Protein AF-A0A179I2P8-F1 (afdb_monomer_lite)

Structure (mmCIF, N/CA/C/O backbone):
data_AF-A0A179I2P8-F1
#
_entry.id   AF-A0A179I2P8-F1
#
loop_
_atom_site.group_PDB
_atom_site.id
_atom_site.type_symbol
_atom_site.label_atom_id
_atom_site.label_alt_id
_atom_site.label_comp_id
_atom_site.label_asym_id
_atom_site.label_entity_id
_atom_site.label_seq_id
_atom_site.pdbx_PDB_ins_code
_atom_site.Cartn_x
_atom_site.Cartn_y
_atom_site.Cartn_z
_atom_site.occupancy
_atom_site.B_iso_or_equiv
_atom_site.auth_seq_id
_atom_site.auth_comp_id
_atom_site.auth_asym_id
_atom_site.auth_atom_id
_atom_site.pdbx_PDB_model_num
ATOM 1 N N . MET A 1 1 ? 20.950 17.961 -21.396 1.00 30.77 1 MET A N 1
ATOM 2 C CA . MET A 1 1 ? 19.807 17.798 -20.473 1.00 30.77 1 MET A CA 1
ATOM 3 C C . MET A 1 1 ? 18.622 17.387 -21.321 1.00 30.77 1 MET A C 1
ATOM 5 O O . MET A 1 1 ? 18.175 18.198 -22.120 1.00 30.77 1 MET A O 1
ATOM 9 N N . THR A 1 2 ? 18.207 16.127 -21.245 1.00 27.67 2 THR A N 1
ATOM 10 C CA . THR A 1 2 ? 17.128 15.581 -22.081 1.00 27.67 2 THR A CA 1
ATOM 11 C C . THR A 1 2 ? 15.777 16.005 -21.509 1.00 27.67 2 THR A C 1
ATOM 13 O O . THR A 1 2 ? 15.581 15.944 -20.295 1.00 27.67 2 THR A O 1
ATOM 16 N N . THR A 1 3 ? 14.862 16.482 -22.350 1.00 27.86 3 THR A N 1
ATOM 17 C CA . THR A 1 3 ? 13.512 16.875 -21.925 1.00 27.86 3 THR A CA 1
ATOM 18 C C . THR A 1 3 ? 12.613 15.651 -21.755 1.00 27.86 3 THR A C 1
ATOM 20 O O . THR A 1 3 ? 12.763 14.655 -22.451 1.00 27.86 3 THR A O 1
ATOM 23 N N . ILE A 1 4 ? 11.636 15.737 -20.847 1.00 39.50 4 ILE A N 1
ATOM 24 C CA . ILE A 1 4 ? 10.706 14.649 -20.458 1.00 39.50 4 ILE A CA 1
ATOM 25 C C . ILE A 1 4 ? 9.685 14.294 -21.578 1.00 39.50 4 ILE A C 1
ATOM 27 O O . ILE A 1 4 ? 8.735 13.549 -21.383 1.00 39.50 4 ILE A O 1
ATOM 31 N N . THR A 1 5 ? 9.883 14.820 -22.785 1.00 39.12 5 THR A N 1
ATOM 32 C CA . THR A 1 5 ? 8.913 14.903 -23.887 1.00 39.12 5 THR A CA 1
ATOM 33 C C . THR A 1 5 ? 8.801 13.660 -24.777 1.00 39.12 5 THR A C 1
ATOM 35 O O . THR A 1 5 ? 8.063 13.708 -25.754 1.00 39.12 5 THR A O 1
ATOM 38 N N . GLU A 1 6 ? 9.525 12.575 -24.488 1.00 48.56 6 GLU A N 1
ATOM 39 C CA . GLU A 1 6 ? 9.622 11.394 -25.373 1.00 48.56 6 GLU A CA 1
ATOM 40 C C . GLU A 1 6 ? 8.871 10.143 -24.865 1.00 48.56 6 GLU A C 1
ATOM 42 O O . GLU A 1 6 ? 8.862 9.127 -25.554 1.00 48.56 6 GLU A O 1
ATOM 47 N N . TYR A 1 7 ? 8.208 10.204 -23.702 1.00 47.69 7 TYR A N 1
ATOM 48 C CA . TYR A 1 7 ? 7.396 9.099 -23.167 1.00 47.69 7 TYR A CA 1
ATOM 49 C C . TYR A 1 7 ? 5.893 9.398 -23.274 1.00 47.69 7 TYR A C 1
ATOM 51 O O . TYR A 1 7 ? 5.372 10.244 -22.542 1.00 47.69 7 TYR A O 1
ATOM 59 N N . ASP A 1 8 ? 5.180 8.682 -24.148 1.00 55.69 8 ASP A N 1
ATOM 60 C CA . ASP A 1 8 ? 3.722 8.788 -24.268 1.00 55.69 8 ASP A CA 1
ATOM 61 C C . ASP A 1 8 ? 3.007 7.923 -23.214 1.00 55.69 8 ASP A C 1
ATOM 63 O O . ASP A 1 8 ? 2.973 6.696 -23.290 1.00 55.69 8 ASP A O 1
ATOM 67 N N . ALA A 1 9 ? 2.374 8.578 -22.238 1.00 53.09 9 ALA A N 1
ATOM 68 C CA . ALA A 1 9 ? 1.577 7.919 -21.201 1.00 53.09 9 ALA A CA 1
ATOM 69 C C . ALA A 1 9 ? 0.287 7.248 -21.729 1.00 53.09 9 ALA A C 1
ATOM 71 O O . ALA A 1 9 ? -0.378 6.533 -20.974 1.00 53.09 9 ALA A O 1
ATOM 72 N N . HIS A 1 10 ? -0.080 7.480 -22.993 1.00 56.59 10 HIS A N 1
ATOM 73 C CA . HIS A 1 10 ? -1.227 6.877 -23.672 1.00 56.59 10 HIS A CA 1
ATOM 74 C C . HIS A 1 10 ? -0.842 5.748 -24.642 1.00 56.59 10 HIS A C 1
ATOM 76 O O . HIS A 1 10 ? -1.743 5.096 -25.188 1.00 56.59 10 HIS A O 1
ATOM 82 N N . GLU A 1 11 ? 0.457 5.463 -24.821 1.00 67.44 11 GLU A N 1
ATOM 83 C CA . GLU A 1 11 ? 0.917 4.351 -25.653 1.00 67.44 11 GLU A CA 1
ATOM 84 C C . GLU A 1 11 ? 0.309 3.030 -25.149 1.00 67.44 11 GLU A C 1
ATOM 86 O O . GLU A 1 11 ? 0.159 2.786 -23.947 1.00 67.44 11 GLU A O 1
ATOM 91 N N . GLN A 1 12 ? -0.090 2.165 -26.080 1.00 70.62 12 GLN A N 1
ATOM 92 C CA . GLN A 1 12 ? -0.756 0.912 -25.755 1.00 70.62 12 GLN A CA 1
ATOM 93 C C . GLN A 1 12 ? 0.252 -0.193 -25.403 1.00 70.62 12 GLN A C 1
ATOM 95 O O . GLN A 1 12 ? 1.119 -0.488 -26.225 1.00 70.62 12 GLN A O 1
ATOM 100 N N . PRO A 1 13 ? 0.102 -0.890 -24.255 1.00 72.38 13 PRO A N 1
ATOM 101 C CA . PRO A 1 13 ? 1.025 -1.951 -23.868 1.00 72.38 13 PRO A CA 1
ATOM 102 C C . PRO A 1 13 ? 1.063 -3.067 -24.913 1.00 72.38 13 PRO A C 1
ATOM 104 O O . PRO A 1 13 ? 0.019 -3.519 -25.395 1.00 72.38 13 PRO A O 1
ATOM 107 N N . THR A 1 14 ? 2.275 -3.525 -25.231 1.00 77.50 14 THR A N 1
ATOM 108 C CA . THR A 1 14 ? 2.536 -4.513 -26.288 1.00 77.50 14 THR A CA 1
ATOM 109 C C . THR A 1 14 ? 1.759 -5.813 -26.064 1.00 77.50 14 THR A C 1
ATOM 111 O O . THR A 1 14 ? 1.407 -6.178 -24.936 1.00 77.50 14 THR A O 1
ATOM 114 N N . GLU A 1 15 ? 1.499 -6.566 -27.136 1.00 78.44 15 GLU A N 1
ATOM 115 C CA . GLU A 1 15 ? 0.787 -7.846 -27.024 1.00 78.44 15 GLU A CA 1
ATOM 116 C C . GLU A 1 15 ? 1.518 -8.848 -26.125 1.00 78.44 15 GLU A C 1
ATOM 118 O O . GLU A 1 15 ? 0.876 -9.561 -25.353 1.00 78.44 15 GLU A O 1
ATOM 123 N N . GLU A 1 16 ? 2.852 -8.830 -26.139 1.00 77.00 16 GLU A N 1
ATOM 124 C CA . GLU A 1 16 ? 3.681 -9.635 -25.246 1.00 77.00 16 GLU A CA 1
ATOM 125 C C . GLU A 1 16 ? 3.488 -9.231 -23.772 1.00 77.00 16 GLU A C 1
ATOM 127 O O . GLU A 1 16 ? 3.311 -10.098 -22.918 1.00 77.00 16 GLU A O 1
ATOM 132 N N . MET A 1 17 ? 3.432 -7.932 -23.448 1.00 75.88 17 MET A N 1
ATOM 133 C CA . MET A 1 17 ? 3.147 -7.469 -22.081 1.00 75.88 17 MET A CA 1
ATOM 134 C C . MET A 1 17 ? 1.710 -7.782 -21.648 1.00 75.88 17 MET A C 1
ATOM 136 O O . MET A 1 17 ? 1.488 -8.221 -20.517 1.00 75.88 17 MET A O 1
ATOM 140 N N . ARG A 1 18 ? 0.733 -7.666 -22.555 1.00 80.19 18 ARG A N 1
ATOM 141 C CA . ARG A 1 18 ? -0.651 -8.114 -22.320 1.00 80.19 18 ARG A CA 1
ATOM 142 C C . ARG A 1 18 ? -0.724 -9.633 -22.099 1.00 80.19 18 ARG A C 1
ATOM 144 O O . ARG A 1 18 ? -1.521 -10.084 -21.277 1.00 80.19 18 ARG A O 1
ATOM 151 N N . ALA A 1 19 ? 0.093 -10.430 -22.790 1.00 83.69 19 ALA A N 1
ATOM 152 C CA . ALA A 1 19 ? 0.188 -11.879 -22.601 1.00 83.69 19 ALA A CA 1
ATOM 153 C C . ALA A 1 19 ? 0.864 -12.243 -21.266 1.00 83.69 19 ALA A C 1
ATOM 155 O O . ALA A 1 19 ? 0.294 -13.023 -20.499 1.00 83.69 19 ALA A O 1
ATOM 156 N N . LYS A 1 20 ? 2.003 -11.608 -20.940 1.00 82.81 20 LYS A N 1
ATOM 157 C CA . LYS A 1 20 ? 2.680 -11.678 -19.630 1.00 82.81 20 LYS A CA 1
ATOM 158 C C . LYS A 1 20 ? 1.675 -11.389 -18.498 1.00 82.81 20 LYS A C 1
ATOM 160 O O . LYS A 1 20 ? 1.527 -12.201 -17.588 1.00 82.81 20 LYS A O 1
ATOM 165 N N . TRP A 1 21 ? 0.899 -10.302 -18.592 1.00 88.56 21 TRP A N 1
ATOM 166 C CA . TRP A 1 21 ? -0.145 -9.950 -17.614 1.00 88.56 21 TRP A CA 1
ATOM 167 C C . TRP A 1 21 ? -1.254 -11.012 -17.506 1.00 88.56 21 TRP A C 1
ATOM 169 O O . TRP A 1 21 ? -1.604 -11.430 -16.402 1.00 88.56 21 TRP A O 1
ATOM 179 N N . LYS A 1 22 ? -1.780 -11.504 -18.640 1.00 88.81 22 LYS A N 1
ATOM 180 C CA . LYS A 1 22 ? -2.823 -12.551 -18.669 1.00 88.81 22 LYS A CA 1
ATOM 181 C C . LYS A 1 22 ? -2.351 -13.866 -18.041 1.00 88.81 22 LYS A C 1
ATOM 183 O O . LYS A 1 22 ? -3.165 -14.548 -17.420 1.00 88.81 22 LYS A O 1
ATOM 188 N N . ALA A 1 23 ? -1.070 -14.218 -18.172 1.00 88.81 23 ALA A N 1
ATOM 189 C CA . ALA A 1 23 ? -0.492 -15.384 -17.506 1.00 88.81 23 ALA A CA 1
ATOM 190 C C . ALA A 1 23 ? -0.500 -15.215 -15.976 1.00 88.81 23 ALA A C 1
ATOM 192 O O . ALA A 1 23 ? -1.028 -16.076 -15.274 1.00 88.81 23 ALA A O 1
ATOM 193 N N . TRP A 1 24 ? -0.029 -14.072 -15.463 1.00 90.44 24 TRP A N 1
ATOM 194 C CA . TRP A 1 24 ? -0.063 -13.760 -14.027 1.00 90.44 24 TRP A CA 1
ATOM 195 C C . TRP A 1 24 ? -1.480 -13.716 -13.445 1.00 90.44 24 TRP A C 1
ATOM 197 O O . TRP A 1 24 ? -1.702 -14.208 -12.342 1.00 90.44 24 TRP A O 1
ATOM 207 N N . ALA A 1 25 ? -2.455 -13.185 -14.188 1.00 89.12 25 ALA A N 1
ATOM 208 C CA . ALA A 1 25 ? -3.850 -13.150 -13.749 1.00 89.12 25 ALA A CA 1
ATOM 209 C C . ALA A 1 25 ? -4.489 -14.550 -13.662 1.00 89.12 25 ALA A C 1
ATOM 211 O O . ALA A 1 25 ? -5.304 -14.815 -12.772 1.00 89.12 25 ALA A O 1
ATOM 212 N N . ARG A 1 26 ? -4.097 -15.463 -14.561 1.00 92.00 26 ARG A N 1
ATOM 213 C CA . ARG A 1 26 ? -4.595 -16.848 -14.623 1.00 92.00 26 ARG A CA 1
ATOM 214 C C . ARG A 1 26 ? -3.864 -17.819 -13.693 1.00 92.00 26 ARG A C 1
ATOM 216 O O . ARG A 1 26 ? -4.469 -18.809 -13.311 1.00 92.00 26 ARG A O 1
ATOM 223 N N . MET A 1 27 ? -2.615 -17.547 -13.311 1.00 90.94 27 MET A N 1
ATOM 224 C CA . MET A 1 27 ? -1.834 -18.400 -12.403 1.00 90.94 27 MET A CA 1
ATOM 225 C C . MET A 1 27 ? -2.551 -18.599 -11.058 1.00 90.94 27 MET A C 1
ATOM 227 O O . MET A 1 27 ? -3.118 -17.651 -10.508 1.00 90.94 27 MET A O 1
ATOM 231 N N . GLU A 1 28 ? -2.534 -19.818 -10.520 1.00 90.25 28 GLU A N 1
ATOM 232 C CA . GLU A 1 28 ? -3.222 -20.138 -9.267 1.00 90.25 28 GLU A CA 1
ATOM 233 C C . GLU A 1 28 ? -2.581 -19.474 -8.045 1.00 90.25 28 GLU A C 1
ATOM 235 O O . GLU A 1 28 ? -1.372 -19.254 -7.985 1.00 90.25 28 GLU A O 1
ATOM 240 N N . ALA A 1 29 ? -3.399 -19.164 -7.036 1.00 87.12 29 ALA A N 1
ATOM 241 C CA . ALA A 1 29 ? -2.974 -18.380 -5.871 1.00 87.12 29 ALA A CA 1
ATOM 242 C C . ALA A 1 29 ? -1.781 -18.999 -5.119 1.00 87.12 29 ALA A C 1
ATOM 244 O O . ALA A 1 29 ? -0.872 -18.285 -4.695 1.00 87.12 29 ALA A O 1
ATOM 245 N N . LYS A 1 30 ? -1.774 -20.332 -4.999 1.00 87.75 30 LYS A N 1
ATOM 246 C CA . LYS A 1 30 ? -0.687 -21.122 -4.402 1.00 87.75 30 LYS A CA 1
ATOM 247 C C . LYS A 1 30 ? 0.635 -20.972 -5.175 1.00 87.75 30 LYS A C 1
ATOM 249 O O . LYS A 1 30 ? 1.683 -20.841 -4.557 1.00 87.75 30 LYS A O 1
ATOM 254 N N . ASP A 1 31 ? 0.568 -20.919 -6.506 1.00 87.44 31 ASP A N 1
ATOM 255 C CA . ASP A 1 31 ? 1.734 -20.905 -7.393 1.00 87.44 31 ASP A CA 1
ATOM 256 C C . ASP A 1 31 ? 2.298 -19.479 -7.516 1.00 87.44 31 ASP A C 1
ATOM 258 O O . ASP A 1 31 ? 3.503 -19.298 -7.653 1.00 87.44 31 ASP A O 1
ATOM 262 N N . VAL A 1 32 ? 1.444 -18.457 -7.349 1.00 87.06 32 VAL A N 1
ATOM 263 C CA . VAL A 1 32 ? 1.842 -17.049 -7.161 1.00 87.06 32 VAL A CA 1
ATOM 264 C C . VAL A 1 32 ? 2.484 -16.811 -5.785 1.00 87.06 32 VAL A C 1
ATOM 266 O O . VAL A 1 32 ? 3.333 -15.929 -5.654 1.00 87.06 32 VAL A O 1
ATOM 269 N N . LYS A 1 33 ? 2.100 -17.548 -4.733 1.00 79.44 33 LYS A N 1
ATOM 270 C CA . LYS A 1 33 ? 2.498 -17.223 -3.350 1.00 79.44 33 LYS A CA 1
ATOM 271 C C . LYS A 1 33 ? 4.013 -17.233 -3.139 1.00 79.44 33 LYS A C 1
ATOM 273 O O . LYS A 1 33 ? 4.531 -16.305 -2.524 1.00 79.44 33 LYS A O 1
ATOM 278 N N . ASP A 1 34 ? 4.732 -18.199 -3.693 1.00 79.69 34 ASP A N 1
ATOM 279 C CA . ASP A 1 34 ? 6.172 -18.359 -3.441 1.00 79.69 34 ASP A CA 1
ATOM 280 C C . ASP A 1 34 ? 7.000 -18.352 -4.747 1.00 79.69 34 ASP A C 1
ATOM 282 O O . ASP A 1 34 ? 8.129 -18.835 -4.801 1.00 79.69 34 ASP A O 1
ATOM 286 N N . HIS A 1 35 ? 6.445 -17.759 -5.814 1.00 85.38 35 HIS A N 1
ATOM 287 C CA . HIS A 1 35 ? 7.072 -17.704 -7.136 1.00 85.38 35 HIS A CA 1
ATOM 288 C C . HIS A 1 35 ? 8.381 -16.880 -7.133 1.00 85.38 35 HIS A C 1
ATOM 290 O O . HIS A 1 35 ? 8.345 -15.687 -6.815 1.00 85.38 35 HIS A O 1
ATOM 296 N N . PRO A 1 36 ? 9.529 -17.427 -7.588 1.00 82.25 36 PRO A N 1
ATOM 297 C CA . PRO A 1 36 ? 10.843 -16.780 -7.454 1.00 82.25 36 PRO A CA 1
ATOM 298 C C . PRO A 1 36 ? 11.009 -15.501 -8.286 1.00 82.25 36 PRO A C 1
ATOM 300 O O . PRO A 1 36 ? 11.896 -14.702 -8.020 1.00 82.25 36 PRO A O 1
ATOM 303 N N . ARG A 1 37 ? 10.154 -15.293 -9.295 1.00 81.56 37 ARG A N 1
ATOM 304 C CA . ARG A 1 37 ? 10.122 -14.063 -10.109 1.00 81.56 37 ARG A CA 1
ATOM 305 C C . ARG A 1 37 ? 9.452 -12.864 -9.414 1.00 81.56 37 ARG A C 1
ATOM 307 O O . ARG A 1 37 ? 9.457 -11.788 -10.001 1.00 81.56 37 ARG A O 1
ATOM 314 N N . ILE A 1 38 ? 8.845 -13.035 -8.237 1.00 86.75 38 ILE A N 1
ATOM 315 C CA . ILE A 1 38 ? 8.169 -11.944 -7.520 1.00 86.75 38 ILE A CA 1
ATOM 316 C C . ILE A 1 38 ? 9.154 -11.234 -6.592 1.00 86.75 38 ILE A C 1
ATOM 318 O O . ILE A 1 38 ? 9.703 -11.825 -5.662 1.00 86.75 38 ILE A O 1
ATOM 322 N N . ASP A 1 39 ? 9.306 -9.941 -6.839 1.00 85.88 39 ASP A N 1
ATOM 323 C CA . ASP A 1 39 ? 10.197 -9.030 -6.141 1.00 85.88 39 ASP A CA 1
ATOM 324 C C . ASP A 1 39 ? 9.469 -8.537 -4.863 1.00 85.88 39 ASP A C 1
ATOM 326 O O . ASP A 1 39 ? 8.486 -7.792 -4.935 1.00 85.88 39 ASP A O 1
ATOM 330 N N . ASP A 1 40 ? 9.876 -9.012 -3.677 1.00 90.81 40 ASP A N 1
ATOM 331 C CA . ASP A 1 40 ? 9.200 -8.732 -2.392 1.00 90.81 40 ASP A CA 1
ATOM 332 C C . ASP A 1 40 ? 9.993 -7.711 -1.549 1.00 90.81 40 ASP A C 1
ATOM 334 O O . ASP A 1 40 ? 11.072 -8.050 -1.058 1.00 90.81 40 ASP A O 1
ATOM 338 N N . PRO A 1 41 ? 9.481 -6.482 -1.332 1.00 91.00 41 PRO A N 1
ATOM 339 C CA . PRO A 1 41 ? 10.189 -5.418 -0.613 1.00 91.00 41 PRO A CA 1
ATOM 340 C C . PRO A 1 41 ? 10.308 -5.663 0.901 1.00 91.00 41 PRO A C 1
ATOM 342 O O . PRO A 1 41 ? 10.876 -4.834 1.607 1.00 91.00 41 PRO A O 1
ATOM 345 N N . ARG A 1 42 ? 9.764 -6.774 1.424 1.00 90.94 42 ARG A N 1
ATOM 346 C CA . ARG A 1 42 ? 9.929 -7.202 2.825 1.00 90.94 42 ARG A CA 1
ATOM 347 C C . ARG A 1 42 ? 10.921 -8.365 2.996 1.00 90.94 42 ARG A C 1
ATOM 349 O O . ARG A 1 42 ? 11.065 -8.868 4.109 1.00 90.94 42 ARG A O 1
ATOM 356 N N . LYS A 1 43 ? 11.584 -8.813 1.923 1.00 86.88 43 LYS A N 1
ATOM 357 C CA . LYS A 1 43 ? 12.733 -9.737 1.979 1.00 86.88 43 LYS A CA 1
ATOM 3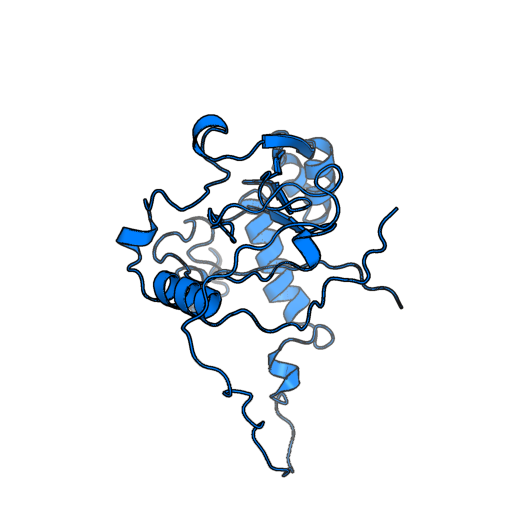58 C C . LYS A 1 43 ? 14.049 -8.984 2.245 1.00 86.88 43 LYS A C 1
ATOM 360 O O . LYS A 1 43 ? 14.087 -7.766 2.071 1.00 86.88 43 LYS A O 1
ATOM 365 N N . PRO A 1 44 ? 15.141 -9.686 2.612 1.00 80.81 44 PRO A N 1
ATOM 366 C CA . PRO A 1 44 ? 16.484 -9.108 2.624 1.00 80.81 44 PRO A CA 1
ATOM 367 C C . PRO A 1 44 ? 16.829 -8.440 1.285 1.00 80.81 44 PRO A C 1
ATOM 369 O O . PRO A 1 44 ? 16.401 -8.891 0.216 1.00 80.81 44 PRO A O 1
ATOM 372 N N . THR A 1 45 ? 17.608 -7.360 1.326 1.00 72.69 45 THR A N 1
ATOM 373 C CA . THR A 1 45 ? 18.021 -6.595 0.134 1.00 72.69 45 THR A CA 1
ATOM 374 C C . THR A 1 45 ? 18.866 -7.437 -0.832 1.00 72.69 45 THR A C 1
ATOM 376 O O . THR A 1 45 ? 18.838 -7.246 -2.044 1.00 72.69 45 THR A O 1
ATOM 379 N N . GLU A 1 46 ? 19.521 -8.456 -0.289 1.00 70.56 46 GLU A N 1
ATOM 380 C CA . GLU A 1 46 ? 20.414 -9.409 -0.943 1.00 70.56 46 GLU A CA 1
ATOM 381 C C . GLU A 1 46 ? 19.637 -10.460 -1.761 1.00 70.56 46 GLU A C 1
ATOM 383 O O . GLU A 1 46 ? 20.172 -11.026 -2.712 1.00 70.56 46 GLU A O 1
ATOM 388 N N . GLU A 1 47 ? 18.364 -10.698 -1.419 1.00 70.19 47 GLU A N 1
ATOM 389 C CA . GLU A 1 47 ? 17.461 -11.636 -2.106 1.00 70.19 47 GLU A CA 1
ATOM 390 C C . GLU A 1 47 ? 16.490 -10.960 -3.084 1.00 70.19 47 GLU A C 1
ATOM 392 O O . GLU A 1 47 ? 15.867 -11.638 -3.901 1.00 70.19 47 GLU A O 1
ATOM 397 N N . SER A 1 48 ? 16.278 -9.648 -2.949 1.00 71.62 48 SER A N 1
ATOM 398 C CA . SER A 1 48 ? 15.102 -8.958 -3.502 1.00 71.62 48 SER A CA 1
ATOM 399 C C . SER A 1 48 ? 15.409 -7.904 -4.567 1.00 71.62 48 SER A C 1
ATOM 401 O O . SER A 1 48 ? 14.484 -7.342 -5.145 1.00 71.62 48 SER A O 1
ATOM 403 N N . GLY A 1 49 ? 16.689 -7.616 -4.830 1.00 75.44 49 GLY A N 1
ATOM 404 C CA . GLY A 1 49 ? 17.122 -6.650 -5.851 1.00 75.44 49 GLY A CA 1
ATOM 405 C C . GLY A 1 49 ? 16.880 -5.176 -5.498 1.00 75.44 49 GLY A C 1
ATOM 406 O O . GLY A 1 49 ? 17.326 -4.287 -6.228 1.00 75.44 49 GLY A O 1
ATOM 407 N N . PHE A 1 50 ? 16.206 -4.894 -4.380 1.00 84.12 50 PHE A N 1
ATOM 408 C CA . PHE A 1 50 ? 16.004 -3.538 -3.881 1.00 84.12 50 PHE A CA 1
ATOM 409 C C . PHE A 1 50 ? 17.264 -2.976 -3.224 1.00 84.12 50 PHE A C 1
ATOM 411 O O . PHE A 1 50 ? 18.020 -3.679 -2.556 1.00 84.12 50 PHE A O 1
ATOM 418 N N . ILE A 1 51 ? 17.442 -1.665 -3.355 1.00 82.50 51 ILE A N 1
ATOM 419 C CA . ILE A 1 51 ? 18.506 -0.896 -2.712 1.00 82.50 51 ILE A CA 1
ATOM 420 C C . ILE A 1 51 ? 17.855 0.133 -1.781 1.00 82.50 51 ILE A C 1
ATOM 422 O O . ILE A 1 51 ? 16.834 0.736 -2.116 1.00 82.50 51 ILE A O 1
ATOM 426 N N . ARG A 1 52 ? 18.431 0.329 -0.590 1.00 90.06 52 ARG A N 1
ATOM 427 C CA . ARG A 1 52 ? 17.977 1.332 0.391 1.00 90.06 52 ARG A CA 1
ATOM 428 C C . ARG A 1 52 ? 18.449 2.717 -0.053 1.00 90.06 52 ARG A C 1
ATOM 430 O O . ARG A 1 52 ? 19.634 2.876 -0.330 1.00 90.06 52 ARG A O 1
ATOM 437 N N . THR A 1 53 ? 17.557 3.707 -0.097 1.00 89.75 53 THR A N 1
ATOM 438 C CA . THR A 1 53 ? 17.896 5.075 -0.549 1.00 89.75 53 THR A CA 1
ATOM 439 C C . THR A 1 53 ? 17.688 6.163 0.502 1.00 89.75 53 THR A C 1
ATOM 441 O O . THR A 1 53 ? 18.404 7.160 0.462 1.00 89.75 53 THR A O 1
ATOM 444 N N . SER A 1 54 ? 16.733 6.014 1.419 1.00 93.38 54 SER A N 1
ATOM 445 C CA . SER A 1 54 ? 16.445 6.987 2.486 1.00 93.38 54 SER A CA 1
ATOM 446 C C . SER A 1 54 ? 15.596 6.336 3.587 1.00 93.38 54 SER A C 1
ATOM 448 O O . SER A 1 54 ? 15.292 5.144 3.506 1.00 93.38 54 SER A O 1
ATOM 450 N N . SER A 1 55 ? 15.197 7.095 4.610 1.00 95.75 55 SER A N 1
ATOM 451 C CA . SER A 1 55 ? 14.094 6.728 5.506 1.00 95.75 55 SER A CA 1
ATOM 452 C C . SER A 1 55 ? 12.999 7.798 5.503 1.00 95.75 55 SER A C 1
ATOM 454 O O . SER A 1 55 ? 13.240 8.957 5.161 1.00 95.75 55 SER A O 1
ATOM 456 N N . ILE A 1 56 ? 11.785 7.387 5.870 1.00 97.19 56 ILE A N 1
ATOM 457 C CA . ILE A 1 56 ? 10.740 8.270 6.393 1.00 97.19 56 ILE A CA 1
ATOM 458 C C . ILE A 1 56 ? 10.835 8.146 7.912 1.00 97.19 56 ILE A C 1
ATOM 460 O O . ILE A 1 56 ? 10.687 7.034 8.436 1.00 97.19 56 ILE A O 1
ATOM 464 N N . THR A 1 57 ? 11.119 9.248 8.609 1.00 98.00 57 THR A N 1
ATOM 465 C CA . THR A 1 57 ? 11.470 9.163 10.032 1.00 98.00 57 THR A CA 1
ATOM 466 C C . THR A 1 57 ? 10.265 8.854 10.907 1.00 98.00 57 THR A C 1
ATOM 468 O O . THR A 1 57 ? 9.112 9.133 10.552 1.00 98.00 57 THR A O 1
ATOM 471 N N . LYS A 1 58 ? 10.535 8.305 12.090 1.00 97.50 58 LYS A N 1
ATOM 472 C CA . LYS A 1 58 ? 9.548 8.130 13.153 1.00 97.50 58 LYS A CA 1
ATOM 473 C C . LYS A 1 58 ? 8.730 9.403 13.398 1.00 97.50 58 LYS A C 1
ATOM 475 O O . LYS A 1 58 ? 7.511 9.326 13.497 1.00 97.50 58 LYS A O 1
ATOM 480 N N . GLU A 1 59 ? 9.367 10.567 13.451 1.00 97.81 59 GLU A N 1
ATOM 481 C CA . GLU A 1 59 ? 8.740 11.863 13.744 1.00 97.81 59 GLU A CA 1
ATOM 482 C C . GLU A 1 59 ? 7.806 12.300 12.612 1.00 97.81 59 GLU A C 1
ATOM 484 O O . GLU A 1 59 ? 6.674 12.694 12.884 1.00 97.81 59 GLU A O 1
ATOM 489 N N . GLN A 1 60 ? 8.234 12.141 11.353 1.00 97.56 60 GLN A N 1
ATOM 490 C CA . GLN A 1 60 ? 7.397 12.401 10.173 1.00 97.56 60 GLN A CA 1
ATOM 491 C C . GLN A 1 60 ? 6.149 11.508 10.164 1.00 97.56 60 GLN A C 1
ATOM 493 O O . GLN A 1 60 ? 5.044 11.967 9.873 1.00 97.56 60 GLN A O 1
ATOM 498 N N . ARG A 1 61 ? 6.303 10.226 10.530 1.00 97.62 61 ARG A N 1
ATOM 499 C CA . ARG A 1 61 ? 5.173 9.301 10.714 1.00 97.62 61 ARG A CA 1
ATOM 500 C C . ARG A 1 61 ? 4.278 9.747 11.876 1.00 97.62 61 ARG A C 1
ATOM 502 O O . ARG A 1 61 ? 3.063 9.750 11.719 1.00 97.62 61 ARG A O 1
ATOM 509 N N . ARG A 1 62 ? 4.856 10.174 13.007 1.00 97.88 62 ARG A N 1
ATOM 510 C CA . ARG A 1 62 ? 4.132 10.641 14.208 1.00 97.88 62 ARG A CA 1
ATOM 511 C C . ARG A 1 62 ? 3.246 11.852 13.902 1.00 97.88 62 ARG A C 1
ATOM 513 O O . ARG A 1 62 ? 2.094 11.895 14.326 1.00 97.88 62 ARG A O 1
ATOM 520 N N . GLU A 1 63 ? 3.777 12.813 13.148 1.00 97.62 63 GLU A N 1
ATOM 521 C CA . GLU A 1 63 ? 3.063 14.006 12.678 1.00 97.62 63 GLU A CA 1
ATOM 522 C C . GLU A 1 63 ? 1.968 13.664 11.658 1.00 97.62 63 GLU A C 1
ATOM 524 O O . GLU A 1 63 ? 0.848 14.161 11.761 1.00 97.62 63 GLU A O 1
ATOM 529 N N . ALA A 1 64 ? 2.250 12.774 10.702 1.00 96.12 64 ALA A N 1
ATOM 530 C CA . ALA A 1 64 ? 1.252 12.328 9.732 1.00 96.12 64 ALA A CA 1
ATOM 531 C C . ALA A 1 64 ? 0.108 11.536 10.393 1.00 96.12 64 ALA A C 1
ATOM 533 O O . ALA A 1 64 ? -1.052 11.677 10.003 1.00 96.12 64 ALA A O 1
ATOM 534 N N . PHE A 1 65 ? 0.409 10.712 11.401 1.00 97.31 65 PHE A N 1
ATOM 535 C CA . PHE A 1 65 ? -0.596 9.908 12.097 1.00 97.31 65 PHE A CA 1
ATOM 536 C C . PHE A 1 65 ? -1.401 10.719 13.115 1.00 97.31 65 PHE A C 1
ATOM 538 O O . PHE A 1 65 ? -2.583 10.434 13.280 1.00 97.31 65 PHE A O 1
ATOM 545 N N . SER A 1 66 ? -0.849 11.781 13.716 1.00 96.31 66 SER A N 1
ATOM 546 C CA . SER A 1 66 ? -1.629 12.655 14.609 1.00 96.31 66 SER A CA 1
ATOM 547 C C . SER A 1 66 ? -2.798 13.362 13.899 1.00 96.31 66 SER A C 1
ATOM 549 O O . SER A 1 66 ? -3.796 13.687 14.539 1.00 96.31 66 SER A O 1
ATOM 551 N N . GLN A 1 67 ? -2.753 13.491 12.564 1.00 94.69 67 GLN A N 1
ATOM 552 C CA . GLN A 1 67 ? -3.885 13.950 11.739 1.00 94.69 67 GLN A CA 1
ATOM 553 C C . GLN A 1 67 ? -5.084 12.979 11.756 1.00 94.69 67 GLN A C 1
ATOM 555 O O . GLN A 1 67 ? -6.215 13.376 11.449 1.00 94.69 67 GLN A O 1
ATOM 560 N N . PHE A 1 68 ? -4.872 11.702 12.102 1.00 91.38 68 PHE A N 1
ATOM 561 C CA . PHE A 1 68 ? -5.940 10.713 12.299 1.00 91.38 68 PHE A CA 1
ATOM 562 C C . PHE A 1 68 ? -6.583 10.805 13.690 1.00 91.38 68 PHE A C 1
ATOM 564 O O . PHE A 1 68 ? -7.763 10.484 13.831 1.00 91.38 68 PHE A O 1
ATOM 571 N N . GLY A 1 69 ? -5.839 11.336 14.657 1.00 92.94 69 GLY A N 1
ATOM 572 C CA . GLY A 1 69 ? -6.174 11.486 16.072 1.00 92.94 69 GLY A CA 1
ATOM 573 C C . GLY A 1 69 ? -4.876 11.455 16.886 1.00 92.94 69 GLY A C 1
ATOM 574 O O . GLY A 1 69 ? -3.890 10.853 16.454 1.00 92.94 69 GLY A O 1
ATOM 575 N N . ALA A 1 70 ? -4.837 12.114 18.045 1.00 92.75 70 ALA A N 1
ATOM 576 C CA . ALA A 1 70 ? -3.625 12.180 18.869 1.00 92.75 70 ALA A CA 1
ATOM 577 C C . ALA A 1 70 ? -3.154 10.785 19.331 1.00 92.75 70 ALA A C 1
ATOM 579 O O . ALA A 1 70 ? -1.956 10.536 19.430 1.00 92.75 70 ALA A O 1
ATOM 580 N N . GLU A 1 71 ? -4.098 9.868 19.535 1.00 94.50 71 GLU A N 1
ATOM 581 C CA . GLU A 1 71 ? -3.905 8.464 19.886 1.00 94.50 71 GLU A CA 1
ATOM 582 C C . GLU A 1 71 ? -3.154 7.652 18.815 1.00 94.50 71 GLU A C 1
ATOM 584 O O . GLU A 1 71 ? -2.439 6.709 19.147 1.00 94.50 71 GLU A O 1
ATOM 589 N N . TYR A 1 72 ? -3.247 8.038 17.538 1.00 96.50 72 TYR A N 1
ATOM 590 C CA . TYR A 1 72 ? -2.559 7.352 16.439 1.00 96.50 72 TYR A CA 1
ATOM 591 C C . TYR A 1 72 ? -1.110 7.806 16.259 1.00 96.50 72 TYR A C 1
ATOM 593 O O . TYR A 1 72 ? -0.345 7.139 15.562 1.00 96.50 72 TYR A O 1
ATOM 601 N N . ALA A 1 73 ? -0.713 8.925 16.873 1.00 95.75 73 ALA A N 1
ATOM 602 C CA . ALA A 1 73 ? 0.631 9.476 16.746 1.00 95.75 73 ALA A CA 1
ATOM 603 C C . ALA A 1 73 ? 1.696 8.427 17.122 1.00 95.75 73 ALA A C 1
ATOM 605 O O . ALA A 1 73 ? 2.626 8.173 16.356 1.00 95.75 73 ALA A O 1
ATOM 606 N N . ASP A 1 74 ? 1.514 7.746 18.254 1.00 95.31 74 ASP A N 1
ATOM 607 C CA . ASP A 1 74 ? 2.522 6.848 18.830 1.00 95.31 74 ASP A CA 1
ATOM 608 C C . ASP A 1 74 ? 2.507 5.421 18.235 1.00 95.31 74 ASP A C 1
ATOM 610 O O . ASP A 1 74 ? 3.342 4.580 18.578 1.00 95.31 74 ASP A O 1
ATOM 614 N N . GLU A 1 75 ? 1.651 5.161 17.237 1.00 96.31 75 GLU A N 1
ATOM 615 C CA . GLU A 1 75 ? 1.808 4.014 16.329 1.00 96.31 75 GLU A CA 1
ATOM 616 C C . GLU A 1 75 ? 3.035 4.159 15.405 1.00 96.31 75 GLU A C 1
ATOM 618 O O . GLU A 1 75 ? 3.535 3.169 14.860 1.00 96.31 75 GLU A O 1
ATOM 623 N N . ALA A 1 76 ? 3.590 5.370 15.275 1.00 95.81 76 ALA A N 1
ATOM 624 C CA . ALA A 1 76 ? 4.914 5.597 14.707 1.00 95.81 76 ALA A CA 1
ATOM 625 C C . ALA A 1 76 ? 6.010 5.099 15.670 1.00 95.81 76 ALA A C 1
ATOM 627 O O . ALA A 1 76 ? 6.605 5.854 16.437 1.00 95.81 76 ALA A O 1
ATOM 628 N N . LYS A 1 77 ? 6.274 3.790 15.641 1.00 95.25 77 LYS A N 1
ATOM 629 C CA . LYS A 1 77 ? 7.226 3.130 16.551 1.00 95.25 77 LYS A CA 1
ATOM 630 C C . LYS A 1 77 ? 8.692 3.351 16.145 1.00 95.25 77 LYS A C 1
ATOM 632 O O . LYS A 1 77 ? 9.527 3.591 17.021 1.00 95.25 77 LYS A O 1
ATOM 637 N N . GLU A 1 78 ? 8.968 3.354 14.841 1.00 95.94 78 GLU A N 1
ATOM 638 C CA . GLU A 1 78 ? 10.305 3.325 14.223 1.00 95.94 78 GLU A CA 1
ATOM 639 C C . GLU A 1 78 ? 10.358 4.054 12.860 1.00 95.94 78 GLU A C 1
ATOM 641 O O . GLU A 1 78 ? 9.317 4.395 12.286 1.00 95.94 78 GLU A O 1
ATOM 646 N N . ASP A 1 79 ? 11.567 4.255 12.332 1.00 97.25 79 ASP A N 1
ATOM 647 C CA . ASP A 1 79 ? 11.832 4.725 10.963 1.00 97.25 79 ASP A CA 1
ATOM 648 C C . ASP A 1 79 ? 11.440 3.675 9.911 1.00 97.25 79 ASP A C 1
ATOM 650 O O . ASP A 1 79 ? 11.678 2.481 10.086 1.00 97.25 79 ASP A O 1
ATOM 654 N N . VAL A 1 80 ? 10.915 4.115 8.764 1.00 96.81 80 VAL A N 1
ATOM 655 C CA . VAL A 1 80 ? 10.631 3.227 7.622 1.00 96.81 80 VAL A CA 1
ATOM 656 C C . VAL A 1 80 ? 11.673 3.448 6.537 1.00 96.81 80 VAL A C 1
ATOM 658 O O . VAL A 1 80 ? 11.764 4.532 5.966 1.00 96.81 80 VAL A O 1
ATOM 661 N N . THR A 1 81 ? 12.454 2.410 6.229 1.00 95.88 81 THR A N 1
ATOM 662 C CA . THR A 1 81 ? 13.416 2.443 5.117 1.00 95.88 81 THR A CA 1
ATOM 663 C C . THR A 1 81 ? 12.680 2.553 3.784 1.00 95.88 81 THR A C 1
ATOM 665 O O . THR A 1 81 ? 11.799 1.748 3.490 1.00 95.88 81 THR A O 1
ATOM 668 N N . VAL A 1 82 ? 13.084 3.511 2.953 1.00 95.94 82 VAL A N 1
ATOM 669 C CA . VAL A 1 82 ? 12.634 3.648 1.568 1.00 95.94 82 VAL A CA 1
ATOM 670 C C . VAL A 1 82 ? 13.579 2.874 0.655 1.00 95.94 82 VAL A C 1
ATOM 672 O O . VAL A 1 82 ? 14.804 3.034 0.692 1.00 95.94 82 VAL A O 1
ATOM 675 N N . LEU A 1 83 ? 12.982 2.034 -0.181 1.00 92.69 83 LEU A N 1
ATOM 676 C CA . LEU A 1 83 ? 13.639 1.179 -1.156 1.00 92.69 83 LEU A CA 1
ATOM 677 C C . LEU A 1 83 ? 13.426 1.719 -2.573 1.00 92.69 83 LEU A C 1
ATOM 679 O O . LEU A 1 83 ? 12.368 2.267 -2.875 1.00 92.69 83 LEU A O 1
ATOM 683 N N . HIS A 1 84 ? 14.391 1.500 -3.460 1.00 87.06 84 HIS A N 1
ATOM 684 C CA . HIS A 1 84 ? 14.228 1.659 -4.906 1.00 87.06 84 HIS A CA 1
ATOM 685 C C . HIS A 1 84 ? 14.740 0.413 -5.636 1.00 87.06 84 HIS A C 1
ATOM 687 O O . HIS A 1 84 ? 15.496 -0.377 -5.067 1.00 87.06 84 HIS A O 1
ATOM 693 N N . HIS A 1 85 ? 14.341 0.224 -6.896 1.00 81.31 85 HIS A N 1
ATOM 694 C CA . HIS A 1 85 ? 14.800 -0.902 -7.712 1.00 81.31 85 HIS A CA 1
ATOM 695 C C . HIS A 1 85 ? 15.513 -0.404 -8.984 1.00 81.31 85 HIS A C 1
ATOM 697 O O . HIS A 1 85 ? 14.902 0.353 -9.741 1.00 81.31 85 HIS A O 1
ATOM 703 N N . PRO A 1 86 ? 16.762 -0.822 -9.282 1.00 74.94 86 PRO A N 1
ATOM 704 C CA . PRO A 1 86 ? 17.544 -0.278 -10.405 1.00 74.94 86 PRO A CA 1
ATOM 705 C C . PRO A 1 86 ? 16.903 -0.406 -11.796 1.00 74.94 86 PRO A C 1
ATOM 707 O O . PRO A 1 86 ? 17.198 0.392 -12.678 1.00 74.94 86 PRO A O 1
ATOM 710 N N . LEU A 1 87 ? 16.031 -1.401 -11.990 1.00 72.00 87 LEU A N 1
ATOM 711 C CA . LEU A 1 87 ? 15.298 -1.652 -13.242 1.00 72.00 87 LEU A CA 1
ATOM 712 C C . LEU A 1 87 ? 14.231 -0.588 -13.556 1.00 72.00 87 LEU A C 1
ATOM 714 O O . LEU A 1 87 ? 13.848 -0.456 -14.712 1.00 72.00 87 LEU A O 1
ATOM 718 N N . LEU A 1 88 ? 13.746 0.156 -12.552 1.00 74.25 88 LEU A N 1
ATOM 719 C CA . LEU A 1 88 ? 12.733 1.198 -12.740 1.00 74.25 88 LEU A CA 1
ATOM 720 C C . LEU A 1 88 ? 13.067 2.445 -11.898 1.00 74.25 88 LEU A C 1
ATOM 722 O O . LEU A 1 88 ? 12.580 2.577 -10.771 1.00 74.25 88 LEU A O 1
ATOM 726 N N . PRO A 1 89 ? 13.910 3.360 -12.409 1.00 78.12 89 PRO A N 1
ATOM 727 C CA . PRO A 1 89 ? 14.296 4.563 -11.682 1.00 78.12 89 PRO A CA 1
ATOM 728 C C . PRO A 1 89 ? 13.099 5.469 -11.365 1.00 78.12 89 PRO A C 1
ATOM 730 O O . PRO A 1 89 ? 12.098 5.528 -12.083 1.00 78.12 89 PRO A O 1
ATOM 733 N N . GL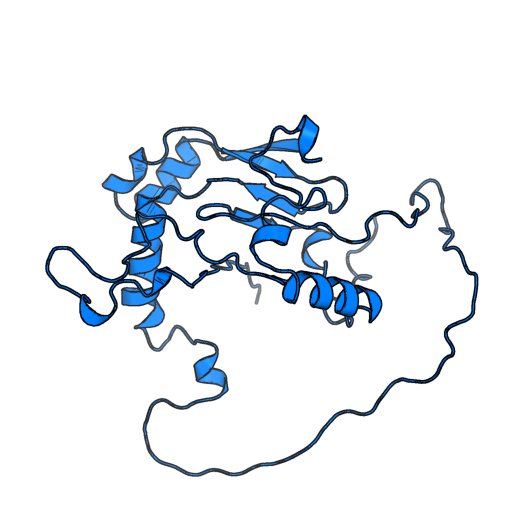Y A 1 90 ? 13.183 6.154 -10.225 1.00 78.25 90 GLY A N 1
ATOM 734 C CA . GLY A 1 90 ? 12.090 6.965 -9.689 1.00 78.25 90 GLY A CA 1
ATOM 735 C C . GLY A 1 90 ? 10.936 6.176 -9.051 1.00 78.25 90 GLY A C 1
ATOM 736 O O . GLY A 1 90 ? 10.073 6.801 -8.435 1.00 78.25 90 GLY A O 1
ATOM 737 N N . LEU A 1 91 ? 10.924 4.836 -9.119 1.00 87.56 91 LEU A N 1
ATOM 738 C CA . LEU A 1 91 ? 10.062 4.014 -8.268 1.00 87.56 91 LEU A CA 1
ATOM 739 C C . LEU A 1 91 ? 10.660 3.932 -6.858 1.00 87.56 91 LEU A C 1
ATOM 741 O O . LEU A 1 91 ? 11.737 3.362 -6.670 1.00 87.56 91 LEU A O 1
ATOM 745 N N . LEU A 1 92 ? 9.919 4.432 -5.870 1.00 93.12 92 LEU A N 1
ATOM 746 C CA . LEU A 1 92 ? 10.218 4.290 -4.448 1.00 93.12 92 LEU A CA 1
ATOM 747 C C . LEU A 1 92 ? 9.146 3.439 -3.752 1.00 93.12 92 LEU A C 1
ATOM 749 O O . LEU A 1 92 ? 7.956 3.555 -4.054 1.00 93.12 92 LEU A O 1
ATOM 753 N N . ILE A 1 93 ? 9.560 2.606 -2.798 1.00 95.69 93 ILE A N 1
ATOM 754 C CA . ILE A 1 93 ? 8.687 1.729 -2.007 1.00 95.69 93 ILE A CA 1
ATOM 755 C C . ILE A 1 93 ? 8.995 1.919 -0.521 1.00 95.69 93 ILE A C 1
ATOM 757 O O . ILE A 1 93 ? 10.150 1.831 -0.110 1.00 95.69 93 ILE A O 1
ATOM 761 N N . ALA A 1 94 ? 7.960 2.135 0.287 1.00 96.88 94 ALA A N 1
ATOM 762 C CA . ALA A 1 94 ? 8.038 2.185 1.743 1.00 96.88 94 ALA A CA 1
ATOM 763 C C . ALA A 1 94 ? 7.213 1.016 2.326 1.00 96.88 94 ALA A C 1
ATOM 765 O O . ALA A 1 94 ? 5.985 1.130 2.447 1.00 96.88 94 ALA A O 1
ATOM 766 N N . PRO A 1 95 ? 7.840 -0.139 2.623 1.00 96.12 95 PRO A N 1
ATOM 767 C CA . PRO A 1 95 ? 7.138 -1.294 3.167 1.00 96.12 95 PRO A CA 1
ATOM 768 C C . PRO A 1 95 ? 6.649 -1.031 4.598 1.00 96.12 95 PRO A C 1
ATOM 770 O O . PRO A 1 95 ? 7.33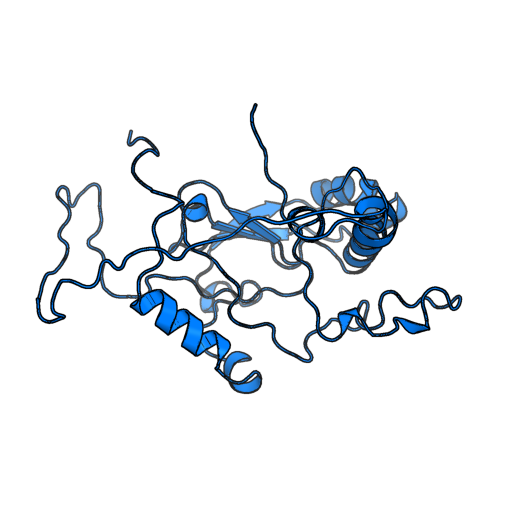9 -0.401 5.395 1.00 96.12 95 PRO A O 1
ATOM 773 N N . SER A 1 96 ? 5.460 -1.535 4.935 1.00 94.94 96 SER A N 1
ATOM 774 C CA . SER A 1 96 ? 4.819 -1.376 6.255 1.00 94.94 96 SER A CA 1
ATOM 775 C C . SER A 1 96 ? 4.668 0.082 6.735 1.00 94.94 96 SER A C 1
ATOM 777 O O . SER A 1 96 ? 4.577 0.323 7.941 1.00 94.94 96 SER A O 1
ATOM 779 N N . LEU A 1 97 ? 4.637 1.064 5.823 1.00 96.94 97 LEU A N 1
ATOM 780 C CA . LEU A 1 97 ? 4.594 2.487 6.169 1.00 96.94 97 LEU A CA 1
ATOM 781 C C . LEU A 1 97 ? 3.410 2.837 7.080 1.00 96.94 97 LEU A C 1
ATOM 783 O O . LEU A 1 97 ? 3.602 3.533 8.079 1.00 96.94 97 LEU A O 1
ATOM 787 N N . VAL A 1 98 ? 2.211 2.340 6.763 1.00 96.50 98 VAL A N 1
ATOM 788 C CA . VAL A 1 98 ? 0.984 2.621 7.527 1.00 96.50 98 VAL A CA 1
ATOM 789 C C . VAL A 1 98 ? 0.700 1.478 8.520 1.00 96.50 98 VAL A C 1
ATOM 791 O O . VAL A 1 98 ? 0.456 0.351 8.081 1.00 96.50 98 VAL A O 1
ATOM 794 N N . PRO A 1 99 ? 0.711 1.717 9.845 1.00 96.56 99 PRO A N 1
ATOM 795 C CA . PRO A 1 99 ? 0.464 0.683 10.852 1.00 96.56 99 PRO A CA 1
ATOM 796 C C . PRO A 1 99 ? -1.027 0.286 10.935 1.00 96.56 99 PRO A C 1
ATOM 798 O O . PRO A 1 99 ? -1.884 1.052 10.487 1.00 96.56 99 PRO A O 1
ATOM 801 N N . PRO A 1 100 ? -1.362 -0.891 11.507 1.00 96.50 100 PRO A N 1
ATOM 802 C CA . PRO A 1 100 ? -2.718 -1.454 11.516 1.00 96.50 100 PRO A CA 1
ATOM 803 C C . PRO A 1 100 ? -3.834 -0.495 11.955 1.00 96.50 100 PRO A C 1
ATOM 805 O O . PRO A 1 100 ? -4.800 -0.316 11.219 1.00 96.50 100 PRO A O 1
ATOM 808 N N . ALA A 1 101 ? -3.684 0.176 13.102 1.00 95.50 101 ALA A N 1
ATOM 809 C CA . ALA A 1 101 ? -4.714 1.077 13.626 1.00 95.50 101 ALA A CA 1
ATOM 810 C C . ALA A 1 101 ? -4.973 2.281 12.698 1.00 95.50 101 ALA A C 1
ATOM 812 O O . ALA A 1 101 ? -6.121 2.662 12.477 1.00 95.50 101 ALA A O 1
ATOM 813 N N . VAL A 1 102 ? -3.918 2.829 12.084 1.00 96.06 102 VAL A N 1
ATOM 814 C CA . VAL A 1 102 ? -4.026 3.931 11.112 1.00 96.06 102 VAL A CA 1
ATOM 815 C C . VAL A 1 102 ? -4.654 3.454 9.798 1.00 96.06 102 VAL A C 1
ATOM 817 O O . VAL A 1 102 ? -5.387 4.215 9.173 1.00 96.06 102 VAL A O 1
ATOM 820 N N . GLN A 1 103 ? -4.440 2.197 9.387 1.00 95.38 103 GLN A N 1
ATOM 821 C CA . GLN A 1 103 ? -5.149 1.630 8.232 1.00 95.38 103 GLN A CA 1
ATOM 822 C C . GLN A 1 103 ? -6.663 1.585 8.483 1.00 95.38 103 GLN A C 1
ATOM 824 O O . GLN A 1 103 ? -7.419 2.043 7.630 1.00 95.38 103 GLN A O 1
ATOM 829 N N . THR A 1 104 ? -7.110 1.118 9.654 1.00 91.69 104 THR A N 1
ATOM 830 C CA . THR A 1 104 ? -8.538 1.119 10.022 1.00 91.69 104 THR A CA 1
ATOM 831 C C . THR A 1 104 ? -9.097 2.543 10.118 1.00 91.69 104 THR A C 1
ATOM 833 O O . THR A 1 104 ? -10.118 2.838 9.504 1.00 91.69 104 THR A O 1
ATOM 836 N N . ALA A 1 105 ? -8.393 3.470 10.778 1.00 91.69 105 ALA A N 1
ATOM 837 C CA . ALA A 1 105 ? -8.808 4.875 10.868 1.00 91.69 105 ALA A CA 1
ATOM 838 C C . ALA A 1 105 ? -8.895 5.575 9.495 1.00 91.69 105 ALA A C 1
ATOM 840 O O . ALA A 1 105 ? -9.744 6.445 9.284 1.00 91.69 105 ALA A O 1
ATOM 841 N N . ALA A 1 106 ? -8.038 5.191 8.543 1.00 90.38 106 ALA A N 1
ATOM 842 C CA . ALA A 1 106 ? -8.112 5.656 7.164 1.00 90.38 106 ALA A CA 1
ATOM 843 C C . ALA A 1 106 ? -9.286 5.031 6.396 1.00 90.38 106 ALA A C 1
ATOM 845 O O . ALA A 1 106 ? -9.950 5.751 5.654 1.00 90.38 106 ALA A O 1
ATOM 846 N N . LEU A 1 107 ? -9.574 3.737 6.580 1.00 86.38 107 LEU A N 1
ATOM 847 C CA . LEU A 1 107 ? -10.751 3.086 5.989 1.00 86.38 107 LEU A CA 1
ATOM 848 C C . LEU A 1 107 ? -12.048 3.743 6.470 1.00 86.38 107 LEU A C 1
ATOM 850 O O . LEU A 1 107 ? -12.857 4.141 5.635 1.00 86.38 107 LEU A O 1
ATOM 854 N N . ASP A 1 108 ? -12.205 3.940 7.780 1.00 84.12 108 ASP A N 1
ATOM 855 C CA . ASP A 1 108 ? -13.382 4.583 8.371 1.00 84.12 108 ASP A CA 1
ATOM 856 C C . ASP A 1 108 ? -13.594 5.997 7.813 1.00 84.12 108 ASP A C 1
ATOM 858 O O . ASP A 1 108 ? -14.697 6.340 7.386 1.00 84.12 108 ASP A O 1
ATOM 862 N N . ARG A 1 109 ? -12.533 6.813 7.742 1.00 83.62 109 ARG A N 1
ATOM 863 C CA . ARG A 1 109 ? -12.607 8.157 7.148 1.00 83.62 109 ARG A CA 1
ATOM 864 C C . ARG A 1 109 ? -12.955 8.106 5.659 1.00 83.62 109 ARG A C 1
ATOM 866 O O . ARG A 1 109 ? -13.896 8.775 5.248 1.00 83.62 109 ARG A O 1
ATOM 873 N N . MET A 1 110 ? -12.276 7.279 4.865 1.00 81.88 110 MET A N 1
ATOM 874 C CA . MET A 1 110 ? -12.536 7.200 3.424 1.00 81.88 110 MET A CA 1
ATOM 875 C C . MET A 1 110 ? -13.948 6.689 3.105 1.00 81.88 110 MET A C 1
ATOM 877 O O . MET A 1 110 ? -14.594 7.222 2.210 1.00 81.88 110 MET A O 1
ATOM 881 N N . LEU A 1 111 ? -14.439 5.659 3.801 1.00 76.31 111 LEU A N 1
ATOM 882 C CA . LEU A 1 111 ? -15.666 4.943 3.421 1.00 76.31 111 LEU A CA 1
ATOM 883 C C . LEU A 1 111 ? -16.922 5.383 4.183 1.00 76.31 111 LEU A C 1
ATOM 885 O O . LEU A 1 111 ? -18.009 5.272 3.622 1.00 76.31 111 LEU A O 1
ATOM 889 N N . HIS A 1 112 ? -16.802 5.901 5.411 1.00 74.38 112 HIS A N 1
ATOM 890 C CA . HIS A 1 112 ? -17.953 6.381 6.193 1.00 74.38 112 HIS A CA 1
ATOM 891 C C . HIS A 1 112 ? -18.076 7.910 6.256 1.00 74.38 112 HIS A C 1
ATOM 893 O O . HIS A 1 112 ? -19.159 8.405 6.553 1.00 74.38 112 HIS A O 1
ATOM 899 N N . ARG A 1 113 ? -17.003 8.666 5.975 1.00 74.50 113 ARG A N 1
ATOM 900 C CA . ARG A 1 113 ? -17.048 10.137 5.878 1.00 74.50 113 ARG A CA 1
ATOM 901 C C . ARG A 1 113 ? -16.919 10.595 4.426 1.00 74.50 113 ARG A C 1
ATOM 903 O O . ARG A 1 113 ? -17.857 11.171 3.894 1.00 74.50 113 ARG A O 1
ATOM 910 N N . ASP A 1 114 ? -15.791 10.313 3.777 1.00 72.56 114 ASP A N 1
ATOM 911 C CA . ASP A 1 114 ? -15.454 10.936 2.490 1.00 72.56 114 ASP A CA 1
ATOM 912 C C . ASP A 1 114 ? -16.359 10.437 1.356 1.00 72.56 114 ASP A C 1
ATOM 914 O O . ASP A 1 114 ? -17.021 11.241 0.710 1.00 72.56 114 ASP A O 1
ATOM 918 N N . LEU A 1 115 ? -16.495 9.121 1.170 1.00 68.56 115 LEU A N 1
ATOM 919 C CA . LEU A 1 1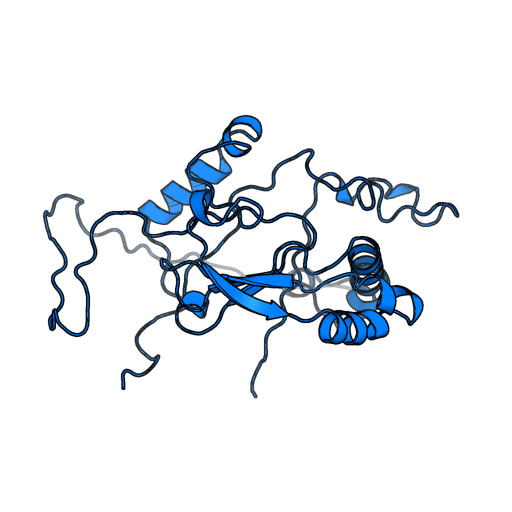15 ? -17.385 8.523 0.160 1.00 68.56 115 LEU A CA 1
ATOM 920 C C . LEU A 1 115 ? -18.889 8.632 0.487 1.00 68.56 115 LEU A C 1
ATOM 922 O O . LEU A 1 115 ? -19.712 8.112 -0.264 1.00 68.56 115 LEU A O 1
ATOM 926 N N . SER A 1 116 ? -19.248 9.291 1.593 1.00 64.25 116 SER A N 1
ATOM 927 C CA . SER A 1 116 ? -20.630 9.681 1.908 1.00 64.25 116 SER A CA 1
ATOM 928 C C . SER A 1 116 ? -20.931 11.144 1.547 1.00 64.25 116 SER A C 1
ATOM 930 O O . SER A 1 116 ? -22.088 11.556 1.619 1.00 64.25 116 SER A O 1
ATOM 932 N N . ASP A 1 117 ? -19.926 11.923 1.130 1.00 64.69 117 ASP A N 1
ATOM 933 C CA . ASP A 1 117 ? -20.104 13.274 0.594 1.00 64.69 117 ASP A CA 1
ATOM 934 C C . ASP A 1 117 ? -20.335 13.215 -0.934 1.00 64.69 117 ASP A C 1
ATOM 936 O O . ASP A 1 117 ? -19.479 12.692 -1.657 1.00 64.69 117 ASP A O 1
ATOM 940 N N . PRO A 1 118 ? -21.448 13.758 -1.468 1.00 61.59 118 PRO A N 1
ATOM 941 C CA . PRO A 1 118 ? -21.730 13.752 -2.906 1.00 61.59 118 PRO A CA 1
ATOM 942 C C . PRO A 1 118 ? -20.750 14.589 -3.751 1.00 61.59 118 PRO A C 1
ATOM 944 O O . PRO A 1 118 ? -20.776 14.484 -4.977 1.00 61.59 118 PRO A O 1
ATOM 947 N N . GLN A 1 119 ? -19.880 15.406 -3.146 1.00 68.94 119 GLN A N 1
ATOM 948 C CA . GLN A 1 119 ? -18.796 16.092 -3.860 1.00 68.94 119 GLN A CA 1
ATOM 949 C C . GLN A 1 119 ? -17.645 15.136 -4.227 1.00 68.94 119 GLN A C 1
ATOM 951 O O . GLN A 1 119 ? -16.948 15.364 -5.219 1.00 68.94 119 GLN A O 1
ATOM 956 N N . HIS A 1 120 ? -17.458 14.034 -3.490 1.00 71.31 120 HIS A N 1
ATOM 957 C CA . HIS A 1 120 ? -16.416 13.041 -3.760 1.00 71.31 120 HIS A CA 1
ATOM 958 C C . HIS A 1 120 ? -16.860 12.030 -4.826 1.00 71.31 120 HIS A C 1
ATOM 960 O O . HIS A 1 120 ? -17.195 10.876 -4.546 1.00 71.31 120 HIS A O 1
ATOM 966 N N . GLN A 1 121 ? -16.834 12.474 -6.085 1.00 56.44 121 GLN A N 1
ATOM 967 C CA . GLN A 1 121 ? -17.207 11.658 -7.240 1.00 56.44 121 GLN A CA 1
ATOM 968 C C . GLN A 1 121 ? -16.428 10.335 -7.299 1.00 56.44 121 GLN A C 1
ATOM 970 O O . GLN A 1 121 ? -15.198 10.287 -7.277 1.00 56.44 121 GLN A O 1
ATOM 975 N N . THR A 1 122 ? -17.174 9.243 -7.448 1.00 57.94 122 THR A N 1
ATOM 976 C CA . THR A 1 122 ? -16.643 7.896 -7.697 1.00 57.94 122 THR A CA 1
ATOM 977 C C . THR A 1 122 ? -16.815 7.512 -9.164 1.00 57.94 122 THR A C 1
ATOM 979 O O . THR A 1 122 ? -17.673 8.063 -9.849 1.00 57.94 122 THR A O 1
ATOM 982 N N . ASN A 1 123 ? -16.105 6.483 -9.637 1.00 50.09 123 ASN A N 1
ATOM 983 C CA . ASN A 1 123 ? -16.259 5.965 -11.007 1.00 50.09 123 ASN A CA 1
ATOM 984 C C . ASN A 1 123 ? -17.697 5.523 -11.366 1.00 50.09 123 ASN A C 1
ATOM 986 O O . ASN A 1 123 ? -17.990 5.333 -12.542 1.00 50.09 123 ASN A O 1
ATOM 990 N N . LEU A 1 124 ? -18.598 5.353 -10.387 1.00 41.19 124 LEU A N 1
ATOM 991 C CA . LEU A 1 124 ? -20.018 5.106 -10.655 1.00 41.19 124 LEU A CA 1
ATOM 992 C C . LEU A 1 124 ? -20.732 6.364 -11.176 1.00 41.19 124 LEU A C 1
ATOM 994 O O . LEU A 1 124 ? -21.582 6.242 -12.047 1.00 41.19 124 LEU A O 1
ATOM 998 N N . HIS A 1 125 ? -20.331 7.560 -10.737 1.00 45.28 125 HIS A N 1
ATOM 999 C CA . HIS A 1 125 ? -20.912 8.843 -11.162 1.00 45.28 125 HIS A CA 1
ATOM 1000 C C . HIS A 1 125 ? -20.623 9.178 -12.639 1.00 45.28 125 HIS A C 1
ATOM 1002 O O . HIS A 1 125 ? -21.247 10.067 -13.204 1.00 45.28 125 HIS A O 1
ATOM 1008 N N . LEU A 1 126 ? -19.699 8.452 -13.282 1.00 44.16 126 LEU A N 1
ATOM 1009 C CA . LEU A 1 126 ? -19.427 8.547 -14.721 1.00 44.16 126 LEU A CA 1
ATOM 1010 C C . LEU A 1 126 ? -20.443 7.766 -15.577 1.00 44.16 126 LEU A C 1
ATOM 1012 O O . LEU A 1 126 ? -20.494 7.962 -16.791 1.00 44.16 126 LEU A O 1
ATOM 1016 N N . HIS A 1 127 ? -21.200 6.841 -14.972 1.00 35.72 127 HIS A N 1
ATOM 1017 C CA . HIS A 1 127 ? -21.994 5.832 -15.687 1.00 35.72 127 HIS A CA 1
ATOM 1018 C C . HIS A 1 127 ? -23.386 5.557 -15.084 1.00 35.72 127 HIS A C 1
ATOM 1020 O O . HIS A 1 127 ? -24.187 4.872 -15.714 1.00 35.72 127 HIS A O 1
ATOM 1026 N N . TYR A 1 128 ? -23.689 6.076 -13.890 1.00 32.31 128 TYR A N 1
ATOM 1027 C CA . TYR A 1 128 ? -24.955 5.888 -13.183 1.00 32.31 128 TYR A CA 1
ATOM 1028 C C . TYR A 1 128 ? -25.368 7.178 -12.467 1.00 32.31 128 TYR A C 1
ATOM 1030 O O . TYR A 1 128 ? -24.597 7.724 -11.677 1.00 32.31 128 TYR A O 1
ATOM 1038 N N . ASN A 1 129 ? -26.615 7.605 -12.667 1.00 36.97 129 ASN A N 1
ATOM 1039 C CA . ASN A 1 129 ? -27.255 8.584 -11.793 1.00 36.97 129 ASN A CA 1
ATOM 1040 C C . ASN A 1 129 ? -27.830 7.876 -10.560 1.00 36.97 129 ASN A C 1
ATOM 1042 O O . ASN A 1 129 ? -28.490 6.841 -10.676 1.00 36.97 129 ASN A O 1
ATOM 1046 N N . LEU A 1 130 ? -27.619 8.458 -9.379 1.00 47.22 130 LEU A N 1
ATOM 1047 C CA . LEU A 1 130 ? -28.383 8.109 -8.179 1.00 47.22 130 LEU A CA 1
ATOM 1048 C C . LEU A 1 130 ? -29.823 8.661 -8.329 1.00 47.22 130 LEU A C 1
ATOM 1050 O O . LEU A 1 130 ? -30.014 9.673 -9.007 1.00 47.22 130 LEU A O 1
ATOM 1054 N N . PRO A 1 131 ? -30.853 7.978 -7.798 1.00 33.50 131 PRO A N 1
ATOM 1055 C CA . PRO A 1 131 ? -32.169 7.944 -8.445 1.00 33.50 131 PRO A CA 1
ATOM 1056 C C . PRO A 1 131 ? -33.000 9.236 -8.348 1.00 33.50 131 PRO A C 1
ATOM 1058 O O . PRO A 1 131 ? -33.545 9.551 -7.294 1.00 33.50 131 PRO A O 1
ATOM 1061 N N . TYR A 1 132 ? -33.187 9.885 -9.502 1.00 29.92 132 TYR A N 1
ATOM 1062 C CA . TYR A 1 132 ? -34.268 10.818 -9.867 1.00 29.92 132 TYR A CA 1
ATOM 1063 C C . TYR A 1 132 ? -34.557 10.658 -11.394 1.00 29.92 132 TYR A C 1
ATOM 1065 O O . TYR A 1 132 ? -33.746 10.027 -12.074 1.00 29.92 132 TYR A O 1
ATOM 1073 N N . PRO A 1 133 ? -35.725 11.088 -1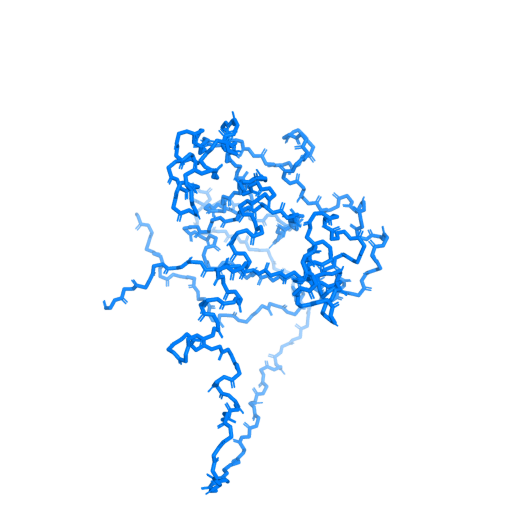1.930 1.00 30.20 133 PRO A N 1
ATOM 1074 C CA . PRO A 1 133 ? -36.323 10.481 -13.140 1.00 30.20 133 PRO A CA 1
ATOM 1075 C C . PRO A 1 133 ? -35.693 10.803 -14.523 1.00 30.20 133 PRO A C 1
ATOM 1077 O O . PRO A 1 133 ? -34.869 11.700 -14.668 1.00 30.20 133 PRO A O 1
ATOM 1080 N N . GLU A 1 134 ? -36.119 10.010 -15.519 1.00 33.94 134 GLU A N 1
ATOM 1081 C CA . GLU A 1 134 ? -35.622 9.817 -16.908 1.00 33.94 134 GLU A CA 1
ATOM 1082 C C . GLU A 1 134 ? -35.882 11.023 -17.863 1.00 33.94 134 GLU A C 1
ATOM 1084 O O . GLU A 1 134 ? -36.589 11.950 -17.472 1.00 33.94 134 GLU A O 1
ATOM 1089 N N . VAL A 1 135 ? -35.386 11.157 -19.115 1.00 39.44 135 VAL A N 1
ATOM 1090 C CA . VAL A 1 135 ? -34.880 10.273 -20.220 1.00 39.44 135 VAL A CA 1
ATOM 1091 C C . VAL A 1 135 ? -33.822 11.087 -21.038 1.00 39.44 135 VAL A C 1
ATOM 1093 O O . VAL A 1 135 ? -33.889 12.313 -20.985 1.00 39.44 135 VAL A O 1
ATOM 1096 N N . GLY A 1 136 ? -32.856 10.599 -21.847 1.00 32.16 136 GLY A N 1
ATOM 1097 C CA . GLY A 1 136 ? -32.367 9.261 -22.252 1.00 32.16 136 GLY A CA 1
ATOM 1098 C C . GLY A 1 136 ? -31.562 9.308 -23.590 1.00 32.16 136 GLY A C 1
ATOM 1099 O O . GLY A 1 136 ? -31.238 10.393 -24.060 1.00 32.16 136 GLY A O 1
ATOM 1100 N N . ASP A 1 137 ? -31.268 8.133 -24.171 1.00 32.53 137 ASP A N 1
ATOM 1101 C CA . ASP A 1 137 ? -30.820 7.774 -25.550 1.00 32.53 137 ASP A CA 1
ATOM 1102 C C . ASP A 1 137 ? -29.609 8.440 -26.280 1.00 32.53 137 ASP A C 1
ATOM 1104 O O . ASP A 1 137 ? -29.543 9.643 -26.519 1.00 32.53 137 ASP A O 1
ATOM 1108 N N . GLY A 1 138 ? -28.688 7.590 -26.785 1.00 34.22 138 GLY A N 1
ATOM 1109 C CA . GLY A 1 138 ? -27.572 7.909 -27.709 1.00 34.22 138 GLY A CA 1
ATOM 1110 C C . GLY A 1 138 ? -26.637 6.696 -27.951 1.00 34.22 138 GLY A C 1
ATOM 1111 O O . GLY A 1 138 ? -26.504 5.865 -27.055 1.00 34.22 138 GLY A O 1
ATOM 1112 N N . GLN A 1 139 ? -26.026 6.518 -29.143 1.00 34.03 139 GLN A N 1
ATOM 1113 C CA . GLN A 1 139 ? -25.496 5.193 -29.566 1.00 34.03 139 GLN A CA 1
ATOM 1114 C C . GLN A 1 139 ? -24.274 5.187 -30.531 1.00 34.03 139 GLN A C 1
ATOM 1116 O O . GLN A 1 139 ? -24.183 6.033 -31.416 1.00 34.03 139 GLN A O 1
ATOM 1121 N N . GLY A 1 140 ? -23.408 4.156 -30.420 1.00 35.94 140 GLY A N 1
ATOM 1122 C CA . GLY A 1 140 ? -22.333 3.776 -31.378 1.00 35.94 140 GLY A CA 1
ATOM 1123 C C . GLY A 1 140 ? -20.944 4.409 -31.132 1.00 35.94 140 GLY A C 1
ATOM 1124 O O . GLY A 1 140 ? -20.853 5.431 -30.464 1.00 35.94 140 GLY A O 1
ATOM 1125 N N . ASP A 1 141 ? -19.808 3.881 -31.621 1.00 31.86 141 ASP A N 1
ATOM 1126 C CA . ASP A 1 141 ? -19.480 2.576 -32.247 1.00 31.86 141 ASP A CA 1
ATOM 1127 C C . ASP A 1 141 ? -17.951 2.276 -32.084 1.00 31.86 141 ASP A C 1
ATOM 1129 O O . ASP A 1 141 ? -17.198 3.122 -31.597 1.00 31.86 141 ASP A O 1
ATOM 1133 N N . ALA A 1 142 ? -17.476 1.072 -32.430 1.00 40.75 142 ALA A N 1
ATOM 1134 C CA . ALA A 1 142 ? -16.148 0.538 -32.084 1.00 40.75 142 ALA A CA 1
ATOM 1135 C C . ALA A 1 142 ? -14.967 0.960 -33.014 1.00 40.75 142 ALA A C 1
ATOM 1137 O O . ALA A 1 142 ? -15.156 1.225 -34.204 1.00 40.75 142 ALA A O 1
ATOM 1138 N N . PRO A 1 143 ? -13.709 0.987 -32.509 1.00 33.53 143 PRO A N 1
ATOM 1139 C CA . PRO A 1 143 ? -12.539 1.474 -33.254 1.00 33.53 143 PRO A CA 1
ATOM 1140 C C . PRO A 1 143 ? -11.959 0.475 -34.274 1.00 33.53 143 PRO A C 1
ATOM 1142 O O . PRO A 1 143 ? -12.081 -0.743 -34.145 1.00 33.53 143 PRO A O 1
ATOM 1145 N N . ARG A 1 144 ? -11.252 1.008 -35.283 1.00 28.47 144 ARG A N 1
ATOM 1146 C CA . ARG A 1 144 ? -10.618 0.236 -36.370 1.00 28.47 144 ARG A CA 1
ATOM 1147 C C . ARG A 1 144 ? -9.231 -0.307 -35.991 1.00 28.47 144 ARG A C 1
ATOM 1149 O O . ARG A 1 144 ? -8.514 0.278 -35.187 1.00 28.47 144 ARG A O 1
ATOM 1156 N N . SER A 1 145 ? -8.874 -1.443 -36.592 1.00 32.81 145 SER A N 1
ATOM 1157 C CA . SER A 1 145 ? -7.670 -2.232 -36.290 1.00 32.81 145 SER A CA 1
ATOM 1158 C C . SER A 1 145 ? -6.387 -1.707 -36.957 1.00 32.81 145 SER A C 1
ATOM 1160 O O . SER A 1 145 ? -6.440 -1.125 -38.037 1.00 32.81 145 SER A O 1
ATOM 1162 N N . LEU A 1 146 ? -5.235 -1.997 -36.334 1.00 31.91 146 LEU A N 1
ATOM 1163 C CA . LEU A 1 146 ? -3.880 -1.723 -36.835 1.00 31.91 146 LEU A CA 1
ATOM 1164 C C . LEU A 1 146 ? -3.096 -3.010 -37.208 1.00 31.91 146 LEU A C 1
ATOM 1166 O O . LEU A 1 146 ? -1.872 -2.979 -37.319 1.00 31.91 146 LEU A O 1
ATOM 1170 N N . PHE A 1 147 ? -3.762 -4.162 -37.368 1.00 30.05 147 PHE A N 1
ATOM 1171 C CA . PHE A 1 147 ? -3.092 -5.442 -37.654 1.00 30.05 147 PHE A CA 1
ATOM 1172 C C . PHE A 1 147 ? -2.610 -5.566 -39.111 1.00 30.05 147 PHE A C 1
ATOM 1174 O O . PHE A 1 147 ? -3.244 -6.228 -39.929 1.00 30.05 147 PHE A O 1
ATOM 1181 N N . SER A 1 148 ? -1.448 -4.972 -39.402 1.00 36.72 148 SER A N 1
ATOM 1182 C CA . SER A 1 148 ? -0.724 -5.118 -40.673 1.00 36.72 148 SER A CA 1
ATOM 1183 C C . SER A 1 148 ? 0.798 -5.111 -40.471 1.00 36.72 148 SER A C 1
ATOM 1185 O O . SER A 1 148 ? 1.428 -4.085 -40.701 1.00 36.72 148 SER A O 1
ATOM 1187 N N . LEU A 1 149 ? 1.386 -6.243 -40.055 1.00 29.11 149 LEU A N 1
ATOM 1188 C CA . LEU A 1 149 ? 2.771 -6.681 -40.345 1.00 29.11 149 LEU A CA 1
ATOM 1189 C C . LEU A 1 149 ? 3.014 -8.099 -39.774 1.00 29.11 149 LEU A C 1
ATOM 1191 O O . LEU A 1 149 ? 2.289 -8.540 -38.885 1.00 29.11 149 LEU A O 1
ATOM 1195 N N . ALA A 1 150 ? 3.995 -8.832 -40.316 1.00 34.81 150 ALA A N 1
ATOM 1196 C CA . ALA A 1 150 ? 4.239 -10.254 -40.020 1.00 34.81 150 ALA A CA 1
ATOM 1197 C C . ALA A 1 150 ? 5.385 -10.477 -38.995 1.00 34.81 150 ALA A C 1
ATOM 1199 O O . ALA A 1 150 ? 6.293 -9.649 -38.925 1.00 34.81 150 ALA A O 1
ATOM 1200 N N . PRO A 1 151 ? 5.383 -11.582 -38.217 1.00 35.69 151 PRO A N 1
ATOM 1201 C CA . PRO A 1 151 ? 6.162 -11.702 -36.973 1.00 35.69 151 PRO A CA 1
ATOM 1202 C C . PRO A 1 151 ? 7.639 -12.135 -37.116 1.00 35.69 151 PRO A C 1
ATOM 1204 O O . PRO A 1 151 ? 8.254 -12.497 -36.118 1.00 35.69 151 PRO A O 1
ATOM 1207 N N . GLU A 1 152 ? 8.231 -12.096 -38.312 1.00 45.56 152 GLU A N 1
ATOM 1208 C CA . GLU A 1 152 ? 9.555 -12.687 -38.588 1.00 45.56 152 GLU A CA 1
ATOM 1209 C C . GLU A 1 152 ? 10.593 -11.627 -39.010 1.00 45.56 152 GLU A C 1
ATOM 1211 O O . GLU A 1 152 ? 10.771 -11.348 -40.197 1.00 45.56 152 GLU A O 1
ATOM 1216 N N . SER A 1 153 ? 11.294 -11.011 -38.045 1.00 34.66 153 SER A N 1
ATOM 1217 C CA . SER A 1 153 ? 12.397 -10.070 -38.321 1.00 34.66 153 SER A CA 1
ATOM 1218 C C . SER A 1 153 ? 13.444 -10.015 -37.188 1.00 34.66 153 SER A C 1
ATOM 1220 O O . SER A 1 153 ? 13.106 -9.645 -36.061 1.00 34.66 153 SER A O 1
ATOM 1222 N N . PRO A 1 154 ? 14.727 -10.350 -37.442 1.00 45.56 154 PRO A N 1
ATOM 1223 C CA . PRO A 1 154 ? 15.765 -10.403 -36.412 1.00 45.56 154 PRO A CA 1
ATOM 1224 C C . PRO A 1 154 ? 16.519 -9.067 -36.265 1.00 45.56 154 PRO A C 1
ATOM 1226 O O . PRO A 1 154 ? 17.604 -8.890 -36.820 1.00 45.56 154 PRO A O 1
ATOM 1229 N N . VAL A 1 155 ? 15.986 -8.129 -35.474 1.00 32.75 155 VAL A N 1
ATOM 1230 C CA . VAL A 1 155 ? 16.631 -6.823 -35.213 1.00 32.75 155 VAL A CA 1
ATOM 1231 C C . VAL A 1 155 ? 17.002 -6.662 -33.736 1.00 32.75 155 VAL A C 1
ATOM 1233 O O . VAL A 1 155 ? 16.196 -6.906 -32.843 1.00 32.75 155 VAL A O 1
ATOM 1236 N N . ARG A 1 156 ? 18.239 -6.217 -33.472 1.00 38.12 156 ARG A N 1
ATOM 1237 C CA . ARG A 1 156 ? 18.709 -5.787 -32.144 1.00 38.12 156 ARG A CA 1
ATOM 1238 C C . ARG A 1 156 ? 18.752 -4.262 -32.098 1.00 38.12 156 ARG A C 1
ATOM 1240 O O . ARG A 1 156 ? 19.335 -3.651 -32.989 1.00 38.12 156 ARG A O 1
ATOM 1247 N N . PHE A 1 157 ? 18.202 -3.654 -31.052 1.00 39.94 157 PHE A N 1
ATOM 1248 C CA . PHE A 1 157 ? 18.265 -2.203 -30.866 1.00 39.94 157 PHE A CA 1
ATOM 1249 C C . PHE A 1 157 ? 19.665 -1.763 -30.411 1.00 39.94 157 PHE A C 1
ATOM 1251 O O . PHE A 1 157 ? 20.129 -2.143 -29.336 1.00 39.94 157 PHE A O 1
ATOM 1258 N N . THR A 1 158 ? 20.332 -0.937 -31.217 1.00 37.78 158 THR A N 1
ATOM 1259 C CA . THR A 1 158 ? 21.609 -0.288 -30.879 1.00 37.78 158 THR A CA 1
ATOM 1260 C C . THR A 1 158 ? 21.401 1.214 -30.656 1.00 37.78 158 THR A C 1
ATOM 1262 O O . THR A 1 158 ? 20.914 1.879 -31.575 1.00 37.78 158 THR A O 1
ATOM 1265 N N . PRO A 1 159 ? 21.772 1.781 -29.491 1.00 43.97 159 PRO A N 1
ATOM 1266 C CA . PRO A 1 159 ? 21.690 3.223 -29.266 1.00 43.97 159 PRO A CA 1
ATOM 1267 C C . PRO A 1 159 ? 22.614 4.025 -30.191 1.00 43.97 159 PRO A C 1
ATOM 1269 O O . PRO A 1 159 ? 23.667 3.536 -30.599 1.00 43.97 159 PRO A O 1
ATOM 1272 N N . LYS A 1 160 ? 22.252 5.285 -30.472 1.00 41.06 160 LYS A N 1
ATOM 1273 C CA . LYS A 1 160 ? 23.090 6.214 -31.257 1.00 41.06 160 LYS A CA 1
ATOM 1274 C C . LYS A 1 160 ? 24.306 6.749 -30.486 1.00 41.06 160 LYS A C 1
ATOM 1276 O O . LYS A 1 160 ? 25.261 7.179 -31.119 1.00 41.06 160 LYS A O 1
ATOM 1281 N N . ASP A 1 161 ? 24.279 6.694 -29.154 1.00 46.12 161 ASP A N 1
ATOM 1282 C CA . ASP A 1 161 ? 25.411 7.037 -28.287 1.00 46.12 161 ASP A CA 1
ATOM 1283 C C . ASP A 1 161 ? 25.559 5.993 -27.154 1.00 46.12 161 ASP A C 1
ATOM 1285 O O . ASP A 1 161 ? 24.751 5.984 -26.217 1.00 46.12 161 ASP A O 1
ATOM 1289 N N . PRO A 1 162 ? 26.575 5.105 -27.220 1.00 49.47 162 PRO A N 1
ATOM 1290 C CA . PRO A 1 162 ? 26.854 4.108 -26.181 1.00 49.47 162 PRO A CA 1
ATOM 1291 C C . PRO A 1 162 ? 27.375 4.674 -24.848 1.00 49.47 162 PRO A C 1
ATOM 1293 O O . PRO A 1 162 ? 27.473 3.924 -23.877 1.00 49.47 162 PRO A O 1
ATOM 1296 N N . SER A 1 163 ? 27.750 5.958 -24.789 1.00 49.00 163 SER A N 1
ATOM 1297 C CA . SER A 1 163 ? 28.192 6.630 -23.558 1.00 49.00 163 SER A CA 1
ATOM 1298 C C . SER A 1 163 ? 27.027 7.212 -22.749 1.00 49.00 163 SER A C 1
ATOM 1300 O O . SER A 1 163 ? 27.120 7.312 -21.525 1.00 49.00 163 SER A O 1
ATOM 1302 N N . VAL A 1 164 ? 25.909 7.524 -23.417 1.00 51.69 164 VAL A N 1
ATOM 1303 C CA . VAL A 1 164 ? 24.665 8.012 -22.796 1.00 51.69 164 VAL A CA 1
ATOM 1304 C C . VAL A 1 164 ? 23.686 6.866 -22.514 1.00 51.69 164 VAL A C 1
ATOM 1306 O O . VAL A 1 164 ? 23.025 6.864 -21.477 1.00 51.69 164 VAL A O 1
ATOM 1309 N N . HIS A 1 165 ? 23.616 5.859 -23.392 1.00 38.88 165 HIS A N 1
ATOM 1310 C CA . HIS A 1 165 ? 22.688 4.732 -23.259 1.00 38.88 165 HIS A CA 1
ATOM 1311 C C . HIS A 1 165 ? 23.419 3.386 -23.244 1.00 38.88 165 HIS A C 1
ATOM 1313 O O . HIS A 1 165 ? 24.123 3.026 -24.189 1.00 38.88 165 HIS A O 1
ATOM 1319 N N . LYS A 1 166 ? 23.177 2.578 -22.205 1.00 39.06 166 LYS A N 1
ATOM 1320 C CA . LYS A 1 166 ? 23.615 1.175 -22.184 1.00 39.06 166 LYS A CA 1
ATOM 1321 C C . LYS A 1 166 ? 22.782 0.347 -23.180 1.00 39.06 166 LYS A C 1
ATOM 1323 O O . LYS A 1 166 ? 21.577 0.577 -23.277 1.00 39.06 166 LYS A O 1
ATOM 1328 N N . PRO A 1 167 ? 23.370 -0.640 -23.883 1.00 35.41 167 PRO A N 1
ATOM 1329 C CA . PRO A 1 167 ? 22.603 -1.574 -24.702 1.00 35.41 167 PRO A CA 1
ATOM 1330 C C . PRO A 1 167 ? 21.571 -2.334 -23.858 1.00 35.41 167 PRO A C 1
ATOM 1332 O O . PRO A 1 167 ? 21.927 -2.958 -22.856 1.00 35.41 167 PRO A O 1
ATOM 1335 N N . LEU A 1 168 ? 20.303 -2.315 -24.274 1.00 37.31 168 LEU A N 1
ATOM 1336 C CA . LEU A 1 168 ? 19.246 -3.090 -23.627 1.00 37.31 168 LEU A CA 1
ATOM 1337 C C . LEU A 1 168 ? 19.397 -4.571 -23.998 1.00 37.31 168 LEU A C 1
ATOM 1339 O O . LEU A 1 168 ? 19.132 -4.981 -25.128 1.00 37.31 168 LEU A O 1
ATOM 1343 N N . SER A 1 169 ? 19.837 -5.387 -23.040 1.00 34.12 169 SER A N 1
ATOM 1344 C CA . SER A 1 169 ? 19.740 -6.845 -23.152 1.00 34.12 169 SER A CA 1
ATOM 1345 C C . SER A 1 169 ? 18.292 -7.297 -22.924 1.00 34.12 169 SER A C 1
ATOM 1347 O O . SER A 1 169 ? 17.660 -6.742 -22.025 1.00 34.12 169 SER A O 1
ATOM 1349 N N . PRO A 1 170 ? 17.788 -8.341 -23.612 1.00 35.31 170 PRO A N 1
ATOM 1350 C CA . PRO A 1 170 ? 16.450 -8.894 -23.380 1.00 35.31 170 PRO A CA 1
ATOM 1351 C C . PRO A 1 170 ? 16.391 -9.677 -22.053 1.00 35.31 170 PRO A C 1
ATOM 1353 O O . PRO A 1 170 ? 16.382 -10.908 -22.020 1.00 35.31 170 PRO A O 1
ATOM 1356 N N . LYS A 1 171 ? 16.417 -8.946 -20.935 1.00 41.97 171 LYS A N 1
ATOM 1357 C CA . LYS A 1 171 ? 16.291 -9.455 -19.568 1.00 41.97 171 LYS A CA 1
ATOM 1358 C C . LYS A 1 171 ? 15.464 -8.482 -18.728 1.00 41.97 171 LYS A C 1
ATOM 1360 O O . LYS A 1 171 ? 15.987 -7.490 -18.238 1.00 41.97 171 LYS A O 1
ATOM 1365 N N . GLN A 1 172 ? 14.210 -8.872 -18.496 1.00 50.94 172 GLN A N 1
ATOM 1366 C CA . GLN A 1 172 ? 13.267 -8.267 -17.546 1.00 50.94 172 GLN A CA 1
ATOM 1367 C C . GLN A 1 172 ? 12.827 -6.837 -17.908 1.00 50.94 172 GLN A C 1
ATOM 1369 O O . GLN A 1 172 ? 13.200 -5.864 -17.271 1.00 50.94 172 GLN A O 1
ATOM 1374 N N . ASP A 1 173 ? 11.908 -6.736 -18.863 1.00 62.91 173 ASP A N 1
ATOM 1375 C CA . ASP A 1 173 ? 11.263 -5.480 -19.304 1.00 62.91 173 ASP A CA 1
ATOM 1376 C C . ASP A 1 173 ? 10.170 -4.977 -18.328 1.00 62.91 173 ASP A C 1
ATOM 1378 O O . ASP A 1 173 ? 9.402 -4.072 -18.640 1.00 62.91 173 ASP A O 1
ATOM 1382 N N . TYR A 1 174 ? 10.044 -5.602 -17.152 1.00 69.56 174 TYR A N 1
ATOM 1383 C CA . TYR A 1 174 ? 9.047 -5.271 -16.132 1.00 69.56 174 TYR A CA 1
ATOM 1384 C C . TYR A 1 174 ? 9.504 -5.704 -14.734 1.00 69.56 174 TYR A C 1
ATOM 1386 O O . TYR A 1 174 ? 10.284 -6.647 -14.586 1.00 69.56 174 TYR A O 1
ATOM 1394 N N . LEU A 1 175 ? 8.972 -5.051 -13.701 1.00 80.56 175 LEU A N 1
ATOM 1395 C CA . LEU A 1 175 ? 9.146 -5.409 -12.289 1.00 80.56 175 LEU A CA 1
ATOM 1396 C C . LEU A 1 175 ? 7.865 -6.078 -11.767 1.00 80.56 175 LEU A C 1
ATOM 1398 O O . LEU A 1 175 ? 6.773 -5.666 -12.160 1.00 80.56 175 LEU A O 1
ATOM 1402 N N . LEU A 1 176 ? 7.963 -7.095 -10.905 1.00 86.75 176 LEU A N 1
ATOM 1403 C CA . LEU A 1 176 ? 6.792 -7.825 -10.403 1.00 86.75 176 LEU A CA 1
ATOM 1404 C C . LEU A 1 176 ? 6.728 -7.764 -8.878 1.00 86.75 176 LEU A C 1
ATOM 1406 O O . LEU A 1 176 ? 7.144 -8.681 -8.176 1.00 86.75 176 LEU A O 1
ATOM 1410 N N . LEU A 1 177 ? 6.182 -6.659 -8.382 1.00 90.06 177 LEU A N 1
ATOM 1411 C CA . LEU A 1 177 ? 6.145 -6.339 -6.959 1.00 90.06 177 LEU A CA 1
ATOM 1412 C C . LEU A 1 177 ? 5.131 -7.182 -6.181 1.00 90.06 177 LEU A C 1
ATOM 1414 O O . LEU A 1 177 ? 3.957 -7.268 -6.555 1.00 90.06 177 LEU A O 1
ATOM 1418 N N . ARG A 1 178 ? 5.541 -7.682 -5.012 1.00 93.25 178 ARG A N 1
ATOM 1419 C CA . ARG A 1 178 ? 4.598 -8.016 -3.939 1.00 93.25 178 ARG A CA 1
ATOM 1420 C C . ARG A 1 178 ? 4.252 -6.766 -3.140 1.00 93.25 178 ARG A C 1
ATOM 1422 O O . ARG A 1 178 ? 5.141 -6.091 -2.641 1.00 93.25 178 ARG A O 1
ATOM 1429 N N . LEU A 1 179 ? 2.957 -6.518 -2.958 1.00 94.12 179 LEU A N 1
ATOM 1430 C CA . LEU A 1 179 ? 2.441 -5.477 -2.070 1.00 94.12 179 LEU A CA 1
ATOM 1431 C C . LEU A 1 179 ? 1.508 -6.111 -1.041 1.00 94.12 179 LEU A C 1
ATOM 1433 O O . LEU A 1 179 ? 0.622 -6.891 -1.392 1.00 94.12 179 LEU A O 1
ATOM 1437 N N . ARG A 1 180 ? 1.719 -5.773 0.227 1.00 95.25 180 ARG A N 1
ATOM 1438 C CA . ARG A 1 180 ? 0.949 -6.218 1.391 1.00 95.25 180 ARG A CA 1
ATOM 1439 C C . ARG A 1 180 ? 0.274 -5.005 2.049 1.00 95.25 180 ARG A C 1
ATOM 1441 O O . ARG A 1 180 ? 0.562 -3.856 1.713 1.00 95.25 180 ARG A O 1
ATOM 1448 N N . SER A 1 181 ? -0.635 -5.243 2.994 1.00 96.12 181 SER A N 1
ATOM 1449 C CA . SER A 1 181 ? -1.337 -4.148 3.682 1.00 96.12 181 SER A CA 1
ATOM 1450 C C . SER A 1 181 ? -0.355 -3.234 4.427 1.00 96.12 181 SER A C 1
ATOM 1452 O O . SER A 1 181 ? 0.562 -3.714 5.103 1.00 96.12 181 SER A O 1
ATOM 1454 N N . GLY A 1 182 ? -0.540 -1.922 4.272 1.00 95.94 182 GLY A N 1
ATOM 1455 C CA . GLY A 1 182 ? 0.328 -0.877 4.822 1.00 95.94 182 GLY A CA 1
ATOM 1456 C C . GLY A 1 182 ? 1.550 -0.497 3.973 1.00 95.94 182 GLY A C 1
ATOM 1457 O O . GLY A 1 182 ? 2.208 0.481 4.318 1.00 95.94 182 GLY A O 1
ATOM 1458 N N . ASP A 1 183 ? 1.858 -1.211 2.881 1.00 97.06 183 ASP A N 1
ATOM 1459 C CA . ASP A 1 183 ? 2.925 -0.812 1.946 1.00 97.06 183 ASP A CA 1
ATOM 1460 C C . ASP A 1 183 ? 2.505 0.410 1.114 1.00 97.06 183 ASP A C 1
ATOM 1462 O O . ASP A 1 183 ? 1.379 0.470 0.614 1.00 97.06 183 ASP A O 1
ATOM 1466 N N . ALA A 1 184 ? 3.429 1.350 0.902 1.00 96.44 184 ALA A N 1
ATOM 1467 C CA . ALA A 1 184 ? 3.237 2.498 0.017 1.00 96.44 184 ALA A CA 1
ATOM 1468 C C . ALA A 1 184 ? 4.220 2.475 -1.165 1.00 96.44 184 ALA A C 1
ATOM 1470 O O . ALA A 1 184 ? 5.381 2.091 -1.018 1.00 96.44 184 ALA A O 1
ATOM 1471 N N . ILE A 1 185 ? 3.754 2.935 -2.329 1.00 94.50 185 ILE A N 1
ATOM 1472 C CA . ILE A 1 185 ? 4.578 3.225 -3.509 1.00 94.50 185 ILE A CA 1
ATOM 1473 C C . ILE A 1 185 ? 4.526 4.729 -3.775 1.00 94.50 185 ILE A C 1
ATOM 1475 O O . ILE A 1 185 ? 3.453 5.331 -3.727 1.00 94.50 185 ILE A O 1
ATOM 1479 N N . TYR A 1 186 ? 5.665 5.310 -4.138 1.00 92.25 186 TYR A N 1
ATOM 1480 C CA . TYR A 1 186 ? 5.755 6.640 -4.725 1.00 92.25 186 TYR A CA 1
ATOM 1481 C C . TYR A 1 186 ? 6.439 6.542 -6.094 1.00 92.25 186 TYR A C 1
ATOM 1483 O O . TYR A 1 186 ? 7.519 5.967 -6.214 1.00 92.25 186 TYR A O 1
ATOM 1491 N N . MET A 1 187 ? 5.795 7.079 -7.133 1.00 87.06 187 MET A N 1
ATOM 1492 C CA . MET A 1 187 ? 6.291 7.040 -8.513 1.00 87.06 187 MET A CA 1
ATOM 1493 C C . MET A 1 187 ? 6.674 8.453 -8.952 1.00 87.06 187 MET A C 1
ATOM 1495 O O . MET A 1 187 ? 5.817 9.332 -9.069 1.00 87.06 187 MET A O 1
ATOM 1499 N N . THR A 1 188 ? 7.960 8.676 -9.204 1.00 80.31 188 THR A N 1
ATOM 1500 C CA . THR A 1 188 ? 8.500 9.922 -9.764 1.00 80.31 188 THR A CA 1
ATOM 1501 C C . THR A 1 188 ? 9.350 9.644 -11.006 1.00 80.31 188 THR A C 1
ATOM 1503 O O . THR A 1 188 ? 9.613 8.487 -11.334 1.00 80.31 188 THR A O 1
ATOM 1506 N N . GLN A 1 189 ? 9.762 10.702 -11.709 1.00 79.06 189 GLN A N 1
ATOM 1507 C CA . GLN A 1 189 ? 10.611 10.633 -12.908 1.00 79.06 189 GLN A CA 1
ATOM 1508 C C . GLN A 1 189 ? 10.063 9.617 -13.937 1.00 79.06 189 GLN A C 1
ATOM 1510 O O . GLN A 1 189 ? 8.858 9.600 -14.193 1.00 79.06 189 GLN A O 1
ATOM 1515 N N . GLU A 1 190 ? 10.927 8.776 -14.507 1.00 72.31 190 GLU A N 1
ATOM 1516 C CA . GLU A 1 190 ? 10.619 7.752 -15.517 1.00 72.31 190 GLU A CA 1
ATOM 1517 C C . GLU A 1 190 ? 9.485 6.808 -15.085 1.00 72.31 190 GLU A C 1
ATOM 1519 O O . GLU A 1 190 ? 8.570 6.545 -15.866 1.00 72.31 190 GLU A O 1
ATOM 1524 N N . SER A 1 191 ? 9.461 6.375 -13.817 1.00 77.88 191 SER A N 1
ATOM 1525 C CA . SER A 1 191 ? 8.416 5.469 -13.316 1.00 77.88 191 SER A CA 1
ATOM 1526 C C . SER A 1 191 ? 6.984 6.006 -13.465 1.00 77.88 191 SER A C 1
ATOM 1528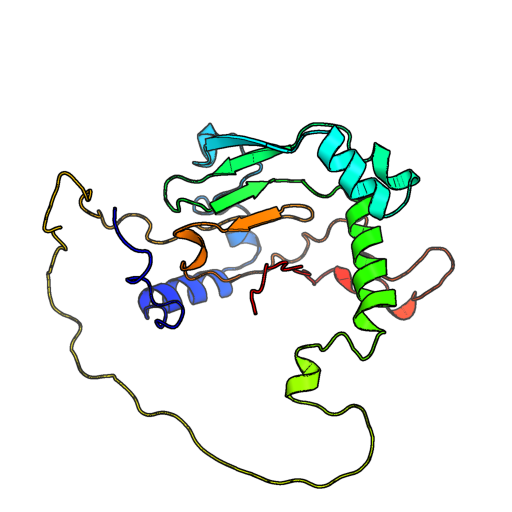 O O . SER A 1 191 ? 6.058 5.207 -13.577 1.00 77.88 191 SER A O 1
ATOM 1530 N N . ARG A 1 192 ? 6.773 7.332 -13.543 1.00 78.38 192 ARG A N 1
ATOM 1531 C CA . ARG A 1 192 ? 5.434 7.914 -13.771 1.00 78.38 192 ARG A CA 1
ATOM 1532 C C . ARG A 1 192 ? 4.825 7.563 -15.127 1.00 78.38 192 ARG A C 1
ATOM 1534 O O . ARG A 1 192 ? 3.605 7.643 -15.254 1.00 78.38 192 ARG A O 1
ATOM 1541 N N . PHE A 1 193 ? 5.653 7.209 -16.105 1.00 69.88 193 PHE A N 1
ATOM 1542 C CA . PHE A 1 193 ? 5.243 6.864 -17.466 1.00 69.88 193 PHE A CA 1
ATOM 1543 C C . PHE A 1 193 ? 5.205 5.344 -17.693 1.00 69.88 193 PHE A C 1
ATOM 1545 O O . PHE A 1 193 ? 4.718 4.883 -18.719 1.00 69.88 193 PHE A O 1
ATOM 1552 N N . ALA A 1 194 ? 5.682 4.547 -16.732 1.00 73.25 194 ALA A N 1
ATOM 1553 C CA . ALA A 1 194 ? 5.721 3.098 -16.857 1.00 73.25 194 ALA A CA 1
ATOM 1554 C C . ALA A 1 194 ? 4.320 2.473 -16.757 1.00 73.25 194 ALA A C 1
ATOM 1556 O O . ALA A 1 194 ? 3.582 2.704 -15.790 1.00 73.25 194 ALA A O 1
ATOM 1557 N N . TRP A 1 195 ? 3.980 1.610 -17.719 1.00 78.19 195 TRP A N 1
ATOM 1558 C CA . TRP A 1 195 ? 2.777 0.780 -17.660 1.00 78.19 195 TRP A CA 1
ATOM 1559 C C . TRP A 1 195 ? 2.783 -0.093 -16.399 1.00 78.19 195 TRP A C 1
ATOM 1561 O O . TRP A 1 195 ? 3.684 -0.904 -16.184 1.00 78.19 195 TRP A O 1
ATOM 1571 N N . HIS A 1 196 ? 1.746 0.043 -15.577 1.00 86.81 196 HIS A N 1
ATOM 1572 C CA . HIS A 1 196 ? 1.593 -0.684 -14.321 1.00 86.81 196 HIS A CA 1
ATOM 1573 C C . HIS A 1 196 ? 0.153 -1.175 -14.148 1.00 86.81 196 HIS A C 1
ATOM 1575 O O . HIS A 1 196 ? -0.797 -0.602 -14.677 1.00 86.81 196 HIS A O 1
ATOM 1581 N N . GLY A 1 197 ? -0.020 -2.255 -13.391 1.00 86.75 197 GLY A N 1
ATOM 1582 C CA . GLY A 1 197 ? -1.326 -2.846 -13.125 1.00 86.75 197 GLY A CA 1
ATOM 1583 C C . GLY A 1 197 ? -1.223 -4.011 -12.149 1.00 86.75 197 GLY A C 1
ATOM 1584 O O . GLY A 1 197 ? -0.139 -4.538 -11.912 1.00 86.75 197 GLY A O 1
ATOM 1585 N N . VAL A 1 198 ? -2.357 -4.421 -11.583 1.00 91.56 198 VAL A N 1
ATOM 1586 C CA . VAL A 1 198 ? -2.423 -5.505 -10.592 1.00 91.56 198 VAL A CA 1
ATOM 1587 C C . VAL A 1 198 ? -3.022 -6.749 -11.261 1.00 91.56 198 VAL A C 1
ATOM 1589 O O . VAL A 1 198 ? -4.238 -6.794 -11.436 1.00 91.56 198 VAL A O 1
ATOM 1592 N N . PRO A 1 199 ? -2.215 -7.747 -11.678 1.00 90.25 199 PRO A N 1
ATOM 1593 C CA . PRO A 1 199 ? -2.735 -8.935 -12.358 1.00 90.25 199 PRO A CA 1
ATOM 1594 C C . PRO A 1 199 ? -3.466 -9.896 -11.413 1.00 90.25 199 PRO A C 1
ATOM 1596 O O . PRO A 1 199 ? -4.378 -10.598 -11.840 1.00 90.25 199 PRO A O 1
ATOM 1599 N N . LYS A 1 200 ? -3.084 -9.940 -10.130 1.00 90.94 200 LYS A N 1
ATOM 1600 C CA . LYS A 1 200 ? -3.638 -10.871 -9.142 1.00 90.94 200 LYS A CA 1
ATOM 1601 C C . LYS A 1 200 ? -3.824 -10.182 -7.789 1.00 90.94 200 LYS A C 1
ATOM 1603 O O . LYS A 1 200 ? -2.933 -9.474 -7.327 1.00 90.94 200 LYS A O 1
ATOM 1608 N N . ILE A 1 201 ? -4.953 -10.450 -7.136 1.00 91.62 201 ILE A N 1
ATOM 1609 C CA . ILE A 1 201 ? -5.101 -10.337 -5.680 1.00 91.62 201 ILE A CA 1
ATOM 1610 C C . ILE A 1 201 ? -4.976 -11.756 -5.125 1.00 91.62 201 ILE A C 1
ATOM 1612 O O . ILE A 1 201 ? -5.596 -12.674 -5.664 1.00 91.62 201 ILE A O 1
ATOM 1616 N N . VAL A 1 202 ? -4.161 -11.955 -4.088 1.00 91.12 202 VAL A N 1
ATOM 1617 C CA . VAL A 1 202 ? -3.997 -13.278 -3.471 1.00 91.12 202 VAL A CA 1
ATOM 1618 C C . VAL A 1 202 ? -5.134 -13.487 -2.454 1.00 91.12 202 VAL A C 1
ATOM 1620 O O . VAL A 1 202 ? -5.262 -12.682 -1.532 1.00 91.12 202 VAL A O 1
ATOM 1623 N N . PRO A 1 203 ? -5.996 -14.509 -2.611 1.00 90.19 203 PRO A N 1
ATOM 1624 C CA . PRO A 1 203 ? -7.034 -14.824 -1.632 1.00 90.19 203 PRO A CA 1
ATOM 1625 C C . PRO A 1 203 ? -6.420 -15.343 -0.325 1.00 90.19 203 PRO A C 1
ATOM 1627 O O . PRO A 1 203 ? -5.339 -15.931 -0.326 1.00 90.19 203 PRO A O 1
ATOM 1630 N N . GLY A 1 204 ? -7.117 -15.141 0.796 1.00 90.81 204 GLY A N 1
ATOM 1631 C CA . GLY A 1 204 ? -6.662 -15.614 2.110 1.00 90.81 204 GLY A CA 1
ATOM 1632 C C . GLY A 1 204 ? -5.460 -14.858 2.693 1.00 90.81 204 GLY A C 1
ATOM 1633 O O . GLY A 1 204 ? -4.861 -15.333 3.651 1.00 90.81 204 GLY A O 1
ATOM 1634 N N . THR A 1 205 ? -5.095 -13.692 2.142 1.00 92.56 205 THR A N 1
ATOM 1635 C CA . THR A 1 205 ? -4.041 -12.813 2.693 1.00 92.56 205 THR A CA 1
ATOM 1636 C C . THR A 1 205 ? -4.584 -11.473 3.202 1.00 92.56 205 THR A C 1
ATOM 1638 O O . THR A 1 205 ? -3.849 -10.484 3.238 1.00 92.56 205 THR A O 1
ATOM 1641 N N . CYS A 1 206 ? -5.873 -11.411 3.553 1.00 94.75 206 CYS A N 1
ATOM 1642 C CA . CYS A 1 206 ? -6.431 -10.267 4.270 1.00 94.75 206 CYS A CA 1
ATOM 1643 C C . CYS A 1 206 ? -5.907 -10.289 5.722 1.00 94.75 206 CYS A C 1
ATOM 1645 O O . CYS A 1 206 ? -5.928 -11.357 6.332 1.00 94.75 206 CYS A O 1
ATOM 1647 N N . PRO A 1 207 ? -5.401 -9.177 6.284 1.00 95.56 207 PRO A N 1
ATOM 1648 C CA . PRO A 1 207 ? -4.967 -9.151 7.677 1.00 95.56 207 PRO A CA 1
ATOM 1649 C C . PRO A 1 207 ? -6.153 -9.251 8.642 1.00 95.56 207 PRO A C 1
ATOM 1651 O O . PRO A 1 207 ? -7.100 -8.478 8.528 1.00 95.56 207 PRO A O 1
ATOM 1654 N N . GLU A 1 208 ? -6.043 -10.130 9.638 1.00 94.81 208 GLU A N 1
ATOM 1655 C CA . GLU A 1 208 ? -7.055 -10.407 10.674 1.00 94.81 208 GLU A CA 1
ATOM 1656 C C . GLU A 1 208 ? -7.693 -9.134 11.272 1.00 94.81 208 GLU A C 1
ATOM 1658 O O . GLU A 1 208 ? -8.915 -9.016 11.331 1.00 94.81 208 GLU A O 1
ATOM 1663 N N . TYR A 1 209 ? -6.879 -8.121 11.602 1.00 94.38 209 TYR A N 1
ATOM 1664 C CA . TYR A 1 209 ? -7.319 -6.855 12.214 1.00 94.38 209 TYR A CA 1
ATOM 1665 C C . TYR A 1 209 ? -8.215 -5.959 11.331 1.00 94.38 209 TYR A C 1
ATOM 1667 O O . TYR A 1 209 ? -8.825 -5.026 11.846 1.00 94.38 209 TYR A O 1
ATOM 1675 N N . ILE A 1 210 ? -8.294 -6.210 10.019 1.00 93.56 210 ILE A N 1
ATOM 1676 C CA . ILE A 1 210 ? -9.284 -5.595 9.112 1.00 93.56 210 ILE A CA 1
ATOM 1677 C C . ILE A 1 210 ? -10.183 -6.638 8.446 1.00 93.56 210 ILE A C 1
ATOM 1679 O O . ILE A 1 210 ? -11.068 -6.266 7.682 1.00 93.56 210 ILE A O 1
ATOM 1683 N N . GLU A 1 211 ? -10.008 -7.931 8.721 1.00 93.75 211 GLU A N 1
ATOM 1684 C CA . GLU A 1 211 ? -10.690 -8.996 7.989 1.00 93.75 211 GLU A CA 1
ATOM 1685 C C . GLU A 1 211 ? -12.216 -8.882 8.113 1.00 93.75 211 GLU A C 1
ATOM 1687 O O . GLU A 1 211 ? -12.932 -9.014 7.118 1.00 93.75 211 GLU A O 1
ATOM 1692 N N . ASN A 1 212 ? -12.709 -8.582 9.318 1.00 92.25 212 ASN A N 1
ATOM 1693 C CA . ASN A 1 212 ? -14.137 -8.453 9.607 1.00 92.25 212 ASN A CA 1
ATOM 1694 C C . ASN A 1 212 ? -14.706 -7.038 9.358 1.00 92.25 212 ASN A C 1
ATOM 1696 O O . ASN A 1 212 ? -15.925 -6.872 9.418 1.00 92.25 212 ASN A O 1
ATOM 1700 N N . TRP A 1 213 ? -13.874 -6.047 9.013 1.00 90.56 213 TRP A N 1
ATOM 1701 C CA . TRP A 1 213 ? -14.298 -4.667 8.724 1.00 90.56 213 TRP A CA 1
ATOM 1702 C C . TRP A 1 213 ? -15.365 -4.628 7.603 1.00 90.56 213 TRP A C 1
ATOM 1704 O O . TRP A 1 213 ? -15.222 -5.371 6.619 1.00 90.56 213 TRP A O 1
ATOM 1714 N N . PRO A 1 214 ? -16.416 -3.779 7.696 1.00 87.69 214 PRO A N 1
ATOM 1715 C CA . PRO A 1 214 ? -16.634 -2.692 8.668 1.00 87.69 214 PRO A CA 1
ATOM 1716 C C . PRO A 1 214 ? -17.387 -3.068 9.955 1.00 87.69 214 PRO A C 1
ATOM 1718 O O . PRO A 1 214 ? -17.760 -2.167 10.702 1.00 87.69 214 PRO A O 1
ATOM 1721 N N . ALA A 1 215 ? -17.655 -4.350 10.231 1.00 88.00 215 ALA A N 1
ATOM 1722 C CA . ALA A 1 215 ? -18.370 -4.720 11.456 1.00 88.00 215 ALA A CA 1
ATOM 1723 C C . ALA A 1 215 ? -17.593 -4.306 12.720 1.00 88.00 215 ALA A C 1
ATOM 1725 O O . ALA A 1 215 ? -16.375 -4.478 12.787 1.00 88.00 215 ALA A O 1
ATOM 1726 N N . ARG A 1 216 ? -18.317 -3.776 13.712 1.00 82.88 216 ARG A N 1
ATOM 1727 C CA . ARG A 1 216 ? -17.792 -3.279 14.993 1.00 82.88 216 ARG A CA 1
ATOM 1728 C C . ARG A 1 216 ? -18.368 -4.056 16.180 1.00 82.88 216 ARG A C 1
ATOM 1730 O O . ARG A 1 216 ? -19.466 -4.606 16.097 1.00 82.88 216 ARG A O 1
ATOM 1737 N N . ASP A 1 217 ? -17.648 -4.038 17.302 1.00 85.88 217 ASP A N 1
ATOM 1738 C CA . ASP A 1 217 ? -18.010 -4.761 18.534 1.00 85.88 217 ASP A CA 1
ATOM 1739 C C . ASP A 1 217 ? -19.297 -4.241 19.207 1.00 85.88 217 ASP A C 1
ATOM 1741 O O . ASP A 1 217 ? -19.935 -4.960 19.973 1.00 85.88 217 ASP A O 1
ATOM 1745 N N . ASP A 1 218 ? -19.719 -3.012 18.892 1.00 84.81 218 ASP A N 1
ATOM 1746 C CA . ASP A 1 218 ? -21.005 -2.432 19.309 1.00 84.81 218 ASP A CA 1
ATOM 1747 C C . ASP A 1 218 ? -22.195 -2.876 18.431 1.00 84.81 218 ASP A C 1
ATOM 1749 O O . ASP A 1 218 ? -23.326 -2.427 18.625 1.00 84.81 218 ASP A O 1
ATOM 1753 N N . GLY A 1 219 ? -21.950 -3.757 17.455 1.00 82.31 219 GLY A N 1
ATOM 1754 C CA . GLY A 1 219 ? -22.935 -4.260 16.501 1.00 82.31 219 GLY A CA 1
ATOM 1755 C C . GLY A 1 219 ? -23.121 -3.388 15.255 1.00 82.31 219 GLY A C 1
ATOM 1756 O O . GLY A 1 219 ? -23.811 -3.819 14.323 1.00 82.31 219 GLY A O 1
ATOM 1757 N N . GLN A 1 220 ? -22.504 -2.199 15.174 1.00 79.38 220 GLN A N 1
ATOM 1758 C CA . GLN A 1 220 ? -22.582 -1.380 13.964 1.00 79.38 220 GLN A CA 1
ATOM 1759 C C . GLN A 1 220 ? -21.998 -2.126 12.759 1.00 79.38 220 GLN A C 1
ATOM 1761 O O . GLN A 1 220 ? -20.983 -2.819 12.839 1.00 79.38 220 GLN A O 1
ATOM 1766 N N . PHE A 1 221 ? -22.686 -1.996 11.623 1.00 85.12 221 PHE A N 1
ATOM 1767 C CA . PHE A 1 221 ? -22.358 -2.645 10.349 1.00 85.12 221 PHE A CA 1
ATOM 1768 C C . PHE A 1 221 ? -22.187 -4.178 10.402 1.00 85.12 221 PHE A C 1
ATOM 1770 O O . PHE A 1 221 ? -21.646 -4.744 9.455 1.00 85.12 221 PHE A O 1
ATOM 1777 N N . GLY A 1 222 ? -22.689 -4.878 11.431 1.00 84.06 222 GLY A N 1
ATOM 1778 C CA . GLY A 1 222 ? -22.510 -6.331 11.596 1.00 84.06 222 GLY A CA 1
ATOM 1779 C C . GLY A 1 222 ? -22.908 -7.181 10.377 1.00 84.06 222 GLY A C 1
ATOM 1780 O O . GLY A 1 222 ? -22.228 -8.150 10.049 1.00 84.06 222 GLY A O 1
ATOM 1781 N N . ALA A 1 223 ? -23.943 -6.771 9.633 1.00 82.56 223 ALA A N 1
ATOM 1782 C CA . ALA A 1 223 ? -24.376 -7.420 8.387 1.00 82.56 223 ALA A CA 1
ATOM 1783 C C . ALA A 1 223 ? -23.355 -7.335 7.226 1.00 82.56 223 ALA A C 1
ATOM 1785 O O . ALA A 1 223 ? -23.462 -8.081 6.256 1.00 82.56 223 ALA A O 1
ATOM 1786 N N . TRP A 1 224 ? -22.364 -6.447 7.325 1.00 83.06 224 TRP A N 1
ATOM 1787 C CA . TRP A 1 224 ? -21.238 -6.306 6.396 1.00 83.06 224 TRP A CA 1
ATOM 1788 C C . TRP A 1 224 ? -19.959 -6.990 6.910 1.00 83.06 224 TRP A C 1
ATOM 1790 O O . TRP A 1 224 ? -18.902 -6.861 6.290 1.00 83.06 224 TRP A O 1
ATOM 1800 N N . GLY A 1 225 ? -20.036 -7.717 8.031 1.00 88.12 225 GLY A N 1
ATOM 1801 C CA . GLY A 1 225 ? -18.905 -8.418 8.629 1.00 88.12 225 GLY A CA 1
ATOM 1802 C C . GLY A 1 225 ? -18.187 -9.317 7.626 1.00 88.12 225 GLY A C 1
ATOM 1803 O O . GLY A 1 225 ? -18.777 -10.218 7.032 1.00 88.12 225 GLY A O 1
ATOM 1804 N N . GLY A 1 226 ? -16.895 -9.064 7.423 1.00 86.69 226 GLY A N 1
ATOM 1805 C CA . GLY A 1 226 ? -16.081 -9.813 6.467 1.00 86.69 226 GLY A CA 1
ATOM 1806 C C . GLY A 1 226 ? -15.989 -9.224 5.059 1.00 86.69 226 GLY A C 1
ATOM 1807 O O . GLY A 1 226 ? -15.396 -9.859 4.186 1.00 86.69 226 GLY A O 1
ATOM 1808 N N . TRP A 1 227 ? -16.530 -8.027 4.809 1.00 87.75 227 TRP A N 1
ATOM 1809 C CA . TRP A 1 227 ? -16.474 -7.364 3.498 1.00 87.75 227 TRP A CA 1
ATOM 1810 C C . TRP A 1 227 ? -15.036 -7.225 2.964 1.00 87.75 227 TRP A C 1
ATOM 1812 O O . TRP A 1 227 ? -14.812 -7.402 1.764 1.00 87.75 227 TRP A O 1
ATOM 1822 N N . MET A 1 228 ? -14.048 -7.004 3.841 1.00 90.19 228 MET A N 1
ATOM 1823 C CA . MET A 1 228 ? -12.628 -6.919 3.472 1.00 90.19 228 MET A CA 1
ATOM 1824 C C . MET A 1 228 ? -11.940 -8.257 3.146 1.00 90.19 228 MET A C 1
ATOM 1826 O O . MET A 1 228 ? -10.921 -8.227 2.453 1.00 90.19 228 MET A O 1
ATOM 1830 N N . LYS A 1 229 ? -12.479 -9.423 3.550 1.00 90.25 229 LYS A N 1
ATOM 1831 C CA . LYS A 1 229 ? -11.849 -10.762 3.383 1.00 90.25 229 LYS A CA 1
ATOM 1832 C C . LYS A 1 229 ? -11.280 -11.019 1.982 1.00 90.25 229 LYS A C 1
ATOM 1834 O O . LYS A 1 229 ? -10.236 -11.648 1.838 1.00 90.25 229 LYS A O 1
ATOM 1839 N N . ASN A 1 230 ? -11.970 -10.522 0.954 1.00 84.38 230 ASN A N 1
ATOM 1840 C CA . ASN A 1 230 ? -11.650 -10.735 -0.459 1.00 84.38 230 ASN A CA 1
ATOM 1841 C C . ASN A 1 230 ? -11.472 -9.416 -1.241 1.00 84.38 230 ASN A C 1
ATOM 1843 O O . ASN A 1 230 ? -11.768 -9.361 -2.436 1.00 84.38 230 ASN A O 1
ATOM 1847 N N . LYS A 1 231 ? -11.040 -8.330 -0.583 1.00 86.44 231 LYS A N 1
ATOM 1848 C CA . LYS A 1 231 ? -10.886 -7.002 -1.207 1.00 86.44 231 LYS A CA 1
ATOM 1849 C C . LYS A 1 231 ? -9.506 -6.396 -0.957 1.00 86.44 231 LYS A C 1
ATOM 1851 O O . LYS A 1 231 ? -8.870 -6.639 0.061 1.00 86.44 231 LYS A O 1
ATOM 1856 N N . ARG A 1 232 ? -9.074 -5.546 -1.891 1.00 91.19 232 ARG A N 1
ATOM 1857 C CA . ARG A 1 232 ? -7.930 -4.637 -1.744 1.00 91.19 232 ARG A CA 1
ATOM 1858 C C . ARG A 1 232 ? -8.379 -3.230 -2.120 1.00 91.19 232 ARG A C 1
ATOM 1860 O O . ARG A 1 232 ? -8.852 -3.022 -3.233 1.00 91.19 232 ARG A O 1
ATOM 1867 N N . ILE A 1 233 ? -8.176 -2.276 -1.219 1.00 88.81 233 ILE A N 1
ATOM 1868 C CA . ILE A 1 233 ? -8.357 -0.842 -1.480 1.00 88.81 233 ILE A CA 1
ATOM 1869 C C . ILE A 1 233 ? -7.003 -0.234 -1.876 1.00 88.81 233 ILE A C 1
ATOM 1871 O O . ILE A 1 233 ? -5.948 -0.751 -1.505 1.00 88.81 233 ILE A O 1
ATOM 1875 N N . ASN A 1 234 ? -7.024 0.821 -2.693 1.00 92.06 234 ASN A N 1
ATOM 1876 C CA . ASN A 1 234 ? -5.826 1.454 -3.243 1.00 92.06 234 ASN A CA 1
ATOM 1877 C C . ASN A 1 234 ? -6.002 2.979 -3.285 1.00 92.06 234 ASN A C 1
ATOM 1879 O O . ASN A 1 234 ? -6.568 3.509 -4.242 1.00 92.06 234 ASN A O 1
ATOM 1883 N N . LEU A 1 235 ? -5.521 3.685 -2.261 1.00 89.38 235 LEU A N 1
ATOM 1884 C CA . LEU A 1 235 ? -5.525 5.149 -2.245 1.00 89.38 235 LEU A CA 1
ATOM 1885 C C . LEU A 1 235 ? -4.433 5.686 -3.184 1.00 89.38 235 LEU A C 1
ATOM 1887 O O . LEU A 1 235 ? -3.289 5.243 -3.130 1.00 89.38 235 LEU A O 1
ATOM 1891 N N . ASN A 1 236 ? -4.792 6.634 -4.051 1.00 90.12 236 ASN A N 1
ATOM 1892 C CA . ASN A 1 236 ? -3.883 7.263 -5.008 1.00 90.12 236 ASN A CA 1
ATOM 1893 C C . ASN A 1 236 ? -3.929 8.778 -4.809 1.00 90.12 236 ASN A C 1
ATOM 1895 O O . ASN A 1 236 ? -4.912 9.412 -5.179 1.00 90.12 236 ASN A O 1
ATOM 1899 N N . VAL A 1 237 ? -2.864 9.357 -4.256 1.00 88.31 237 VAL A N 1
ATOM 1900 C CA . VAL A 1 237 ? -2.721 10.813 -4.106 1.00 88.31 237 VAL A CA 1
ATOM 1901 C C . VAL A 1 237 ? -1.853 11.344 -5.245 1.00 88.31 237 VAL A C 1
ATOM 1903 O O . VAL A 1 237 ? -0.817 10.759 -5.566 1.00 88.31 237 VAL A O 1
ATOM 1906 N N . ARG A 1 238 ? -2.278 12.435 -5.886 1.00 86.50 238 ARG A N 1
ATOM 1907 C CA . ARG A 1 238 ? -1.580 13.063 -7.017 1.00 86.50 238 ARG A CA 1
ATOM 1908 C C . ARG A 1 238 ? -1.665 14.579 -6.882 1.00 86.50 238 ARG A C 1
ATOM 1910 O O . ARG A 1 238 ? -2.743 15.098 -6.615 1.00 86.50 238 ARG A O 1
ATOM 1917 N N . GLN A 1 239 ? -0.561 15.285 -7.122 1.00 80.56 239 GLN A N 1
ATOM 1918 C CA . GLN A 1 239 ? -0.625 16.726 -7.359 1.00 80.56 239 GLN A CA 1
ATOM 1919 C C . GLN A 1 239 ? -1.140 16.962 -8.784 1.00 80.56 239 GLN A C 1
ATOM 1921 O O . GLN A 1 239 ? -0.474 16.587 -9.752 1.00 80.56 239 GLN A O 1
ATOM 1926 N N . VAL A 1 240 ? -2.308 17.588 -8.892 1.00 78.06 240 VAL A N 1
ATOM 1927 C CA . VAL A 1 240 ? -2.770 18.250 -10.118 1.00 78.06 240 VAL A CA 1
ATOM 1928 C C . VAL A 1 240 ? -2.180 19.666 -10.137 1.00 78.06 240 VAL A C 1
ATOM 1930 O O . VAL A 1 240 ? -1.853 20.220 -9.085 1.00 78.06 240 VAL A O 1
ATOM 1933 N N . ARG A 1 241 ? -1.980 20.222 -11.330 1.00 74.44 241 ARG A N 1
ATOM 1934 C CA . ARG A 1 241 ? -1.742 21.653 -11.536 1.00 74.44 241 ARG A CA 1
ATOM 1935 C C . ARG A 1 241 ? -2.844 22.161 -12.450 1.00 74.44 241 ARG A C 1
ATOM 1937 O O . ARG A 1 241 ? -3.163 21.463 -13.414 1.00 74.44 241 ARG A O 1
ATOM 1944 N N . ASP A 1 242 ? -3.368 23.327 -12.111 1.00 53.16 242 ASP A N 1
ATOM 1945 C CA . ASP A 1 242 ? -4.248 24.125 -12.963 1.00 53.16 242 ASP A CA 1
ATOM 1946 C C . ASP A 1 242 ? -3.437 24.829 -14.075 1.00 53.16 242 ASP A C 1
ATOM 1948 O O . ASP A 1 242 ? -2.216 25.053 -13.859 1.00 53.16 242 ASP A O 1
#

Sequence (242 aa):
MTTITEYDAHEQPTEEMRAKWKAWARMEAKDVKDHPRIDDPRKPTEESGFIRTSSITKEQRREAFSQFGAEYADEAKEDVTVLHHPLLPGLLIAPSLVPPAVQTAALDRMLHRDLSDPQHQTNLHLHYNLPYPEVGDGQGDAPRSLFSLAPESPVRFTPKDPSVHKPLSPKQDYLLLRLRSGDAIYMTQESRFAWHGVPKIVPGTCPEYIENWPARDDGQFGAWGGWMKNKRINLNVRQVRD

Foldseek 3Di:
DDDLPPFDLPDDDDPVVVVVLLCLLPDDLVCVPPPQQAQEPPDPCVSRQKDFDDKCFLQNLLVVLCVLPNVRSCVSPGIFTWIDHPLFPQKIKGALSQPLVSLLSVCCCVPVPVVVDPVNDDPVNVPDDDDDDDDDDDDDDDDDDPPDDDDDDDDADDDPDCVVDPGDDPDDNDHRYDDAPNMDIGGDDRRVSDDDDDSDDRQPRQDPSCQQPPQDPVRPPNVCGRVRRRDDDDDDDDDDDD

Secondary structure (DSSP, 8-state):
---STT--TTPPPPHHHHHHHHHHHHS-HHHHHT-TT-B-TTS-HHHH--EEEEEE-HHHHHHHHHTT-GGGGGG--S-EEEEE-TTSTTEEEETT-S-HHHHHHHHHIIIIIGGGSTTS--TTTTT---S----------PPPP-----S--------S-TTTS----SS-SS--B---TT-EEEE-GGGGGS------PPTT---HHHHTTT--TTSTTGGGTTGGGG------------

pLDDT: mean 74.46, std 22.38, range [27.67, 98.0]

Organism: Cordyceps confragosa (NCBI:txid2714763)

Radius of gyration: 22.33 Å; chains: 1; bounding box: 64×45×61 Å

InterPro domains:
  IPR004574 Alkylated DNA repair protein AlkB [PTHR16557] (177-240)
  IPR027450 Alpha-ketoglutarate-dependent dioxygenase AlkB-like [PF13532] (176-238)
  IPR037151 Alpha-ketoglutarate-dependent dioxygenase AlkB-like superfamily [G3DSA:2.60.120.590] (137-241)